Protein AF-A0A543J3G7-F1 (afdb_monomer)

Radius of gyration: 37.82 Å; Cα contacts (8 Å, |Δi|>4): 308; chains: 1; bounding box: 88×90×135 Å

Nearest PDB structures (foldseek):
  3wgi-assembly1_A  TM=8.823E-01  e=7.859E-22  Thermoanaerobacter ethanolicus JW 200
  3wg9-assembly1_A  TM=9.196E-01  e=1.659E-21  Thermoanaerobacter ethanolicus JW 200
  3wgh-assembly1_B  TM=9.379E-01  e=6.952E-21  Thermoanaerobacter ethanolicus JW 200
  3wg9-assembly2_D  TM=9.056E-01  e=2.912E-20  Thermoanaerobacter ethanolicus JW 200
  3keq-assembly1_B  TM=8.543E-01  e=2.279E-18  Streptococcus agalactiae serogroup III

InterPro domains:
  IPR003781 CoA-binding [PF02629] (89-186)
  IPR003781 CoA-binding [SM00881] (86-187)
  IPR009718 Rex DNA-binding, C-terminal domain [PF06971] (13-60)
  IPR022876 Redox-sensing transcriptional repressor Rex [MF_01131] (8-216)
  IPR022876 Redox-sensing transcriptional repressor Rex [NF003995] (11-217)
  IPR022876 Redox-sensing transcriptional repressor Rex [PTHR35786] (9-216)
  IPR036291 NAD(P)-binding domain superfamily [SSF51735] (91-211)
  IPR036388 Winged helix-like DNA-binding domain superfamily [G3DSA:1.10.10.10] (8-85)
  IPR036390 Winged helix DNA-binding domain superfamily [SSF46785] (14-86)
  IPR058236 Redox-sensing transcriptional repressor Rex, actinobacterial-type [NF003993] (12-215)

Structure (mmCIF, N/CA/C/O backbone):
data_AF-A0A543J3G7-F1
#
_entry.id   AF-A0A543J3G7-F1
#
loop_
_atom_site.group_PDB
_atom_site.id
_atom_site.type_symbol
_atom_site.label_atom_id
_atom_site.label_alt_id
_atom_site.label_comp_id
_atom_site.label_asym_id
_atom_site.label_entity_id
_atom_site.label_seq_id
_atom_site.pdbx_PDB_ins_code
_atom_site.Cartn_x
_atom_site.Cartn_y
_atom_site.Cartn_z
_atom_site.occupancy
_atom_site.B_iso_or_equiv
_atom_site.auth_seq_id
_atom_site.auth_comp_id
_atom_site.auth_asym_id
_atom_site.auth_atom_id
_atom_site.pdbx_PDB_model_num
ATOM 1 N N . MET A 1 1 ? -41.519 5.299 -21.746 1.00 42.56 1 MET A N 1
ATOM 2 C CA . MET A 1 1 ? -40.582 4.565 -20.865 1.00 42.56 1 MET A CA 1
ATOM 3 C C . MET A 1 1 ? -40.202 5.479 -19.713 1.00 42.56 1 MET A C 1
ATOM 5 O O . MET A 1 1 ? -39.733 6.580 -19.974 1.00 42.56 1 MET A O 1
ATOM 9 N N . THR A 1 2 ? -40.456 5.081 -18.469 1.00 34.72 2 THR A N 1
ATOM 10 C CA . THR A 1 2 ? -40.215 5.935 -17.293 1.00 34.72 2 THR A CA 1
ATOM 11 C C . THR A 1 2 ? -38.730 5.936 -16.936 1.00 34.72 2 THR A C 1
ATOM 13 O O . THR A 1 2 ? -38.157 4.868 -16.721 1.00 34.72 2 THR A O 1
ATOM 16 N N . ARG A 1 3 ? -38.095 7.113 -16.848 1.00 39.28 3 ARG A N 1
ATOM 17 C CA . ARG A 1 3 ? -36.732 7.220 -16.302 1.00 39.28 3 ARG A CA 1
ATOM 18 C C . ARG A 1 3 ? -36.770 6.797 -14.830 1.00 39.28 3 ARG A C 1
ATOM 20 O O . ARG A 1 3 ? -37.506 7.395 -14.050 1.00 39.28 3 ARG A O 1
ATOM 27 N N . ARG A 1 4 ? -35.990 5.782 -14.443 1.00 37.69 4 ARG A N 1
ATOM 28 C CA . ARG A 1 4 ? -35.748 5.485 -13.024 1.00 37.69 4 ARG A CA 1
ATOM 29 C C . ARG A 1 4 ? -34.884 6.601 -12.442 1.00 37.69 4 ARG A C 1
ATOM 31 O O . ARG A 1 4 ? -33.715 6.707 -12.798 1.00 37.69 4 ARG A O 1
ATOM 38 N N . THR A 1 5 ? -35.446 7.399 -11.542 1.00 40.16 5 THR A N 1
ATOM 39 C CA . THR A 1 5 ? -34.658 8.232 -10.626 1.00 40.16 5 THR A CA 1
ATOM 40 C C . THR A 1 5 ? -33.743 7.321 -9.795 1.00 40.16 5 THR A C 1
ATOM 42 O O . THR A 1 5 ? -34.227 6.280 -9.332 1.00 40.16 5 THR A O 1
ATOM 45 N N . PRO A 1 6 ? -32.458 7.661 -9.585 1.00 32.97 6 PRO A N 1
ATOM 46 C CA . PRO A 1 6 ? -31.602 6.929 -8.655 1.00 32.97 6 PRO A CA 1
ATOM 47 C C . PRO A 1 6 ? -32.229 6.875 -7.255 1.00 32.97 6 PRO A C 1
ATOM 49 O O . PRO A 1 6 ? -32.786 7.864 -6.774 1.00 32.97 6 PRO A O 1
ATOM 52 N N . GLN A 1 7 ? -32.168 5.713 -6.601 1.00 35.12 7 GLN A N 1
ATOM 53 C CA . GLN A 1 7 ? -32.526 5.611 -5.184 1.00 35.12 7 GLN A CA 1
ATOM 54 C C . GLN A 1 7 ? -31.381 6.156 -4.318 1.00 35.12 7 GLN A C 1
ATOM 56 O O . GLN A 1 7 ? -30.225 6.032 -4.715 1.00 35.12 7 GLN A O 1
ATOM 61 N N . PRO A 1 8 ? -31.657 6.692 -3.114 1.00 38.03 8 PRO A N 1
ATOM 62 C CA . PRO A 1 8 ? -30.649 7.305 -2.246 1.00 38.03 8 PRO A CA 1
ATOM 63 C C . PRO A 1 8 ? -29.758 6.266 -1.533 1.00 38.03 8 PRO A C 1
ATOM 65 O O . PRO A 1 8 ? -29.713 6.202 -0.306 1.00 38.03 8 PRO A O 1
ATOM 68 N N . ARG A 1 9 ? -29.044 5.443 -2.309 1.00 45.03 9 ARG A N 1
ATOM 69 C CA . ARG A 1 9 ? -27.881 4.658 -1.862 1.00 45.03 9 ARG A CA 1
ATOM 70 C C . ARG A 1 9 ? -26.558 5.370 -2.170 1.00 45.03 9 ARG A C 1
ATOM 72 O O . ARG A 1 9 ? -25.553 5.053 -1.547 1.00 45.03 9 ARG A O 1
ATOM 79 N N . ASP A 1 10 ? -26.583 6.390 -3.032 1.00 41.66 10 ASP A N 1
ATOM 80 C CA . ASP A 1 10 ? -25.415 7.154 -3.498 1.00 41.66 10 ASP A CA 1
ATOM 81 C C . ASP A 1 10 ? -24.905 8.190 -2.469 1.00 41.66 10 ASP A C 1
ATOM 83 O O . ASP A 1 10 ? -24.652 9.357 -2.767 1.00 41.66 10 ASP A O 1
ATOM 87 N N . ARG A 1 11 ? -24.735 7.752 -1.219 1.00 49.62 11 ARG A N 1
ATOM 88 C CA . ARG A 1 11 ? -23.801 8.355 -0.261 1.00 49.62 11 ARG A CA 1
ATOM 89 C C . ARG A 1 11 ? -22.819 7.279 0.176 1.00 49.62 11 ARG A C 1
ATOM 91 O O . ARG A 1 11 ? -22.931 6.729 1.269 1.00 49.62 11 ARG A O 1
ATOM 98 N N . GLY A 1 12 ? -21.880 6.992 -0.725 1.00 70.88 12 GLY A N 1
AT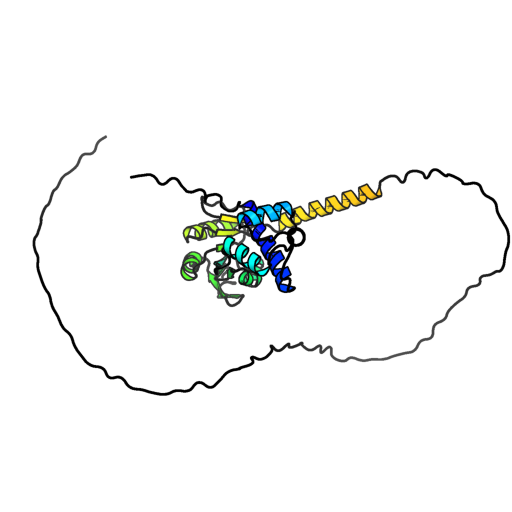OM 99 C CA . GLY A 1 12 ? -20.728 6.145 -0.442 1.00 70.88 12 GLY A CA 1
ATOM 100 C C . GLY A 1 12 ? -19.929 6.647 0.763 1.00 70.88 12 GLY A C 1
ATOM 101 O O . GLY A 1 12 ? -20.061 7.796 1.199 1.00 70.88 12 GLY A O 1
ATOM 102 N N . ILE A 1 13 ? -19.109 5.757 1.318 1.00 81.50 13 ILE A N 1
ATOM 103 C CA . ILE A 1 13 ? -18.225 6.065 2.444 1.00 81.50 13 ILE A CA 1
ATOM 104 C C . ILE A 1 13 ? -17.270 7.188 1.996 1.00 81.50 13 ILE A C 1
ATOM 106 O O . ILE A 1 13 ? -16.592 7.003 0.989 1.00 81.50 13 ILE A O 1
ATOM 110 N N . PRO A 1 14 ? -17.186 8.337 2.697 1.00 87.94 14 PRO A N 1
ATOM 111 C CA . PRO A 1 14 ? -16.326 9.439 2.265 1.00 87.94 14 PRO A CA 1
ATOM 112 C C . PRO A 1 14 ? -14.855 9.017 2.178 1.00 87.94 14 PRO A C 1
ATOM 114 O O . PRO A 1 14 ? -14.374 8.320 3.069 1.00 87.94 14 PRO A O 1
ATOM 117 N N . ASP A 1 15 ? -14.101 9.507 1.196 1.00 83.88 15 ASP A N 1
ATOM 118 C CA . ASP A 1 15 ? -12.701 9.099 0.953 1.00 83.88 15 ASP A CA 1
ATOM 119 C C . ASP A 1 15 ? -11.810 9.329 2.181 1.00 83.88 15 ASP A C 1
ATOM 121 O O . ASP A 1 15 ? -10.974 8.505 2.549 1.00 83.88 15 ASP A O 1
ATOM 125 N N . ALA A 1 16 ? -12.059 10.424 2.905 1.00 87.50 16 ALA A N 1
ATOM 126 C CA . ALA A 1 16 ? -11.396 10.714 4.171 1.00 87.50 16 ALA A CA 1
ATOM 127 C C . ALA A 1 16 ? -11.679 9.646 5.248 1.00 87.50 16 ALA A C 1
ATOM 129 O O . ALA A 1 16 ? -10.832 9.408 6.107 1.00 87.50 16 ALA A O 1
ATOM 130 N N . THR A 1 17 ? -12.864 9.032 5.240 1.00 91.12 17 THR A N 1
ATOM 131 C CA . THR A 1 17 ? -13.233 7.894 6.094 1.00 91.12 17 THR A CA 1
ATOM 132 C C . THR A 1 17 ? -12.572 6.612 5.592 1.00 91.12 17 THR A C 1
ATOM 134 O O . THR A 1 17 ? -11.919 5.950 6.396 1.00 91.12 17 THR A O 1
ATOM 137 N N . VAL A 1 18 ? -12.625 6.315 4.285 1.00 88.88 18 VAL A N 1
ATOM 138 C CA . VAL A 1 18 ? -11.921 5.170 3.664 1.00 88.88 18 VAL A CA 1
ATOM 139 C C . VAL A 1 18 ? -10.429 5.188 4.016 1.00 88.88 18 VAL A C 1
ATOM 141 O O . VAL A 1 18 ? -9.891 4.185 4.475 1.00 88.88 18 VAL A O 1
ATOM 144 N N . ALA A 1 19 ? -9.776 6.350 3.945 1.00 87.44 19 ALA A N 1
ATOM 145 C CA . ALA A 1 19 ? -8.375 6.537 4.324 1.00 87.44 19 ALA A CA 1
ATOM 146 C C . ALA A 1 19 ? -8.069 6.293 5.821 1.00 87.44 19 ALA A C 1
ATOM 148 O O . ALA A 1 19 ? -6.904 6.112 6.175 1.00 87.44 19 ALA A O 1
ATOM 149 N N . ARG A 1 20 ? -9.080 6.278 6.706 1.00 93.81 20 ARG A N 1
ATOM 150 C CA . ARG A 1 20 ? -8.935 5.960 8.141 1.00 93.81 20 ARG A CA 1
ATOM 151 C C . ARG A 1 20 ? -9.309 4.522 8.498 1.00 93.81 20 ARG A C 1
ATOM 153 O O . ARG A 1 20 ? -8.780 4.011 9.483 1.00 93.81 20 ARG A O 1
ATOM 160 N N . LEU A 1 21 ? -10.153 3.848 7.714 1.00 93.31 21 LEU A N 1
ATOM 161 C CA . LEU A 1 21 ? -10.558 2.460 7.981 1.00 93.31 21 LEU A CA 1
ATOM 162 C C . LEU A 1 21 ? -9.368 1.484 8.180 1.00 93.31 21 LEU A C 1
ATOM 164 O O . LEU A 1 21 ? -9.435 0.689 9.120 1.00 93.31 21 LEU A O 1
ATOM 168 N N . PRO A 1 22 ? -8.244 1.561 7.429 1.00 91.06 22 PRO A N 1
ATOM 169 C CA . PRO A 1 22 ? -7.067 0.721 7.677 1.00 91.06 22 PRO A CA 1
ATOM 170 C C . PRO A 1 22 ? -6.412 0.925 9.053 1.00 91.06 22 PRO A C 1
ATOM 172 O O . PRO A 1 22 ? -5.799 -0.004 9.581 1.00 91.06 22 PRO A O 1
ATOM 175 N N . LEU A 1 23 ? -6.548 2.114 9.658 1.00 92.69 23 LEU A N 1
ATOM 176 C CA . LEU A 1 23 ? -6.055 2.396 11.013 1.00 92.69 23 LEU A CA 1
ATOM 177 C C . LEU A 1 23 ? -6.920 1.681 12.058 1.00 92.69 23 LEU A C 1
ATOM 179 O O . LEU A 1 23 ? -6.388 1.071 12.984 1.00 92.69 23 LEU A O 1
ATOM 183 N N . TYR A 1 24 ? -8.243 1.689 11.868 1.00 94.88 24 TYR A N 1
ATOM 184 C CA . TYR A 1 24 ? -9.185 0.956 12.719 1.00 94.88 24 TYR A CA 1
ATOM 185 C C . TYR A 1 24 ? -8.975 -0.552 12.595 1.00 94.88 24 TYR A C 1
ATOM 187 O O . TYR A 1 24 ? -8.882 -1.232 13.611 1.00 94.88 24 TYR A O 1
ATOM 195 N N . LEU A 1 25 ? -8.787 -1.062 11.374 1.00 92.56 25 LEU A N 1
ATOM 196 C CA . LEU A 1 25 ? -8.471 -2.470 11.137 1.00 92.56 25 LEU A CA 1
ATOM 197 C C . LEU A 1 25 ? -7.137 -2.881 11.788 1.00 92.56 25 LEU A C 1
ATOM 199 O O . LEU A 1 25 ? -7.057 -3.935 12.411 1.00 92.56 25 LEU A O 1
ATOM 203 N N . ARG A 1 26 ? -6.097 -2.033 11.728 1.00 91.31 26 ARG A N 1
ATOM 204 C CA . ARG A 1 26 ? -4.829 -2.268 12.447 1.00 91.31 26 ARG A CA 1
ATOM 205 C C . ARG A 1 26 ? -5.030 -2.328 13.966 1.00 91.31 26 ARG A C 1
ATOM 207 O O . ARG A 1 26 ? -4.477 -3.222 14.602 1.00 91.31 26 ARG A O 1
ATOM 214 N N . ALA A 1 27 ? -5.790 -1.395 14.539 1.00 95.06 27 ALA A N 1
ATOM 215 C CA . ALA A 1 27 ? -6.058 -1.362 15.976 1.00 95.06 27 ALA A CA 1
ATOM 216 C C . ALA A 1 27 ? -6.879 -2.580 16.438 1.00 95.06 27 ALA A C 1
ATOM 218 O O . ALA A 1 27 ? -6.550 -3.192 17.455 1.00 95.06 27 ALA A O 1
ATOM 219 N N . LEU A 1 28 ? -7.897 -2.970 15.662 1.00 95.06 28 LEU A N 1
ATOM 220 C CA . LEU A 1 28 ? -8.734 -4.140 15.926 1.00 95.06 28 LEU A CA 1
ATOM 221 C C . LEU A 1 28 ? -7.964 -5.456 15.819 1.00 95.06 28 LEU A C 1
ATOM 223 O O . LEU A 1 28 ? -8.109 -6.292 16.705 1.00 95.06 28 LEU A O 1
ATOM 227 N N . ASN A 1 29 ? -7.105 -5.635 14.811 1.00 92.38 29 ASN A N 1
ATOM 228 C CA . ASN A 1 29 ? -6.286 -6.846 14.706 1.00 92.38 29 ASN A CA 1
ATOM 229 C C . ASN A 1 29 ? -5.381 -7.006 15.941 1.00 92.38 29 ASN A C 1
ATOM 231 O O . ASN A 1 29 ? -5.353 -8.076 16.538 1.00 92.38 29 ASN A O 1
ATOM 235 N N . GLY A 1 30 ? -4.754 -5.923 16.417 1.00 92.62 30 GLY A N 1
ATOM 236 C CA . GLY A 1 30 ? -3.980 -5.955 17.664 1.00 92.62 30 GLY A CA 1
ATOM 237 C C . GLY A 1 30 ? -4.819 -6.234 18.923 1.00 92.62 30 GLY A C 1
ATOM 238 O O . GLY A 1 30 ? -4.306 -6.779 19.896 1.00 92.62 30 GLY A O 1
ATOM 239 N N . LEU A 1 31 ? -6.108 -5.875 18.936 1.00 94.62 31 LEU A N 1
ATOM 240 C CA . LEU A 1 31 ? -7.049 -6.244 20.006 1.00 94.62 31 LEU A CA 1
ATOM 241 C C 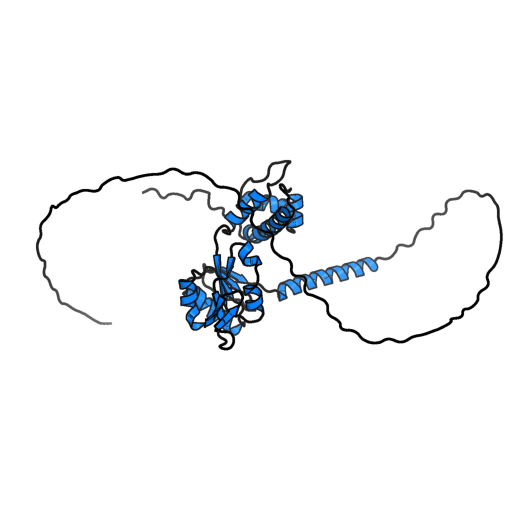. LEU A 1 31 ? -7.430 -7.734 19.926 1.00 94.62 31 LEU A C 1
ATOM 243 O O . LEU A 1 31 ? -7.433 -8.420 20.949 1.00 94.62 31 LEU A O 1
ATOM 247 N N . ALA A 1 32 ? -7.671 -8.251 18.719 1.00 93.12 32 ALA A N 1
ATOM 248 C CA . ALA A 1 32 ? -7.946 -9.662 18.454 1.00 93.12 32 ALA A CA 1
ATOM 249 C C . ALA A 1 32 ? -6.762 -10.575 18.820 1.00 93.12 32 ALA A C 1
ATOM 251 O O . ALA A 1 32 ? -6.964 -11.600 19.464 1.00 93.12 32 ALA A O 1
ATOM 252 N N . GLU A 1 33 ? -5.530 -10.172 18.494 1.00 92.19 33 GLU A N 1
ATOM 253 C CA . GLU A 1 33 ? -4.283 -10.851 18.892 1.00 92.19 33 GLU A CA 1
ATOM 254 C C . GLU A 1 33 ? -4.138 -10.969 20.422 1.00 92.19 33 GLU A C 1
ATOM 256 O O . GLU A 1 33 ? -3.550 -11.925 20.920 1.00 92.19 33 GLU A O 1
ATOM 261 N N . ARG A 1 34 ? -4.726 -10.032 21.182 1.00 95.25 34 ARG A N 1
ATOM 262 C CA . ARG A 1 34 ? -4.802 -10.062 22.655 1.00 95.25 34 ARG A CA 1
ATOM 263 C C . ARG A 1 34 ? -6.066 -10.746 23.197 1.00 95.25 34 ARG A C 1
ATOM 265 O O . ARG A 1 34 ? -6.372 -10.597 24.377 1.00 95.25 34 ARG A O 1
ATOM 272 N N . GLY A 1 35 ? -6.839 -11.438 22.358 1.00 93.62 35 GLY A N 1
ATOM 273 C CA . GLY A 1 35 ? -8.081 -12.112 22.757 1.00 93.62 35 GLY A CA 1
ATOM 274 C C . GLY A 1 35 ? -9.212 -11.172 23.194 1.00 93.62 35 GLY A C 1
ATOM 275 O O . GLY A 1 35 ? -10.141 -11.603 23.873 1.00 93.62 35 GLY A O 1
ATOM 276 N N . THR A 1 36 ? -9.154 -9.883 22.839 1.00 95.44 36 THR A N 1
ATOM 277 C CA . THR A 1 36 ? -10.189 -8.911 23.219 1.00 95.44 36 THR A CA 1
ATOM 278 C C . THR A 1 36 ? -11.446 -9.133 22.378 1.00 95.44 36 THR A C 1
ATOM 280 O O . THR A 1 36 ? -11.428 -8.898 21.172 1.00 95.44 36 THR A O 1
ATOM 283 N N . ALA A 1 37 ? -12.538 -9.578 23.007 1.00 93.50 37 ALA A N 1
ATOM 284 C CA . ALA A 1 37 ? -13.806 -9.845 22.322 1.00 93.50 37 ALA A CA 1
ATOM 285 C C . ALA A 1 37 ? -14.582 -8.562 21.973 1.00 93.50 37 ALA A C 1
ATOM 287 O O . ALA A 1 37 ? -15.110 -8.441 20.870 1.00 93.50 37 ALA A O 1
ATOM 288 N N . THR A 1 38 ? -14.628 -7.589 22.889 1.00 94.44 38 THR A N 1
ATOM 289 C CA . THR A 1 38 ? -15.362 -6.325 22.720 1.00 94.44 38 THR A CA 1
ATOM 290 C C . THR A 1 38 ? -14.500 -5.109 23.050 1.00 94.44 38 THR A C 1
ATOM 292 O O . THR A 1 38 ? -13.632 -5.167 23.918 1.00 94.44 38 THR A O 1
ATOM 295 N N . VAL A 1 39 ? -14.738 -3.989 22.361 1.00 95.12 39 VAL A N 1
ATOM 296 C CA . VAL A 1 39 ? -13.999 -2.729 22.558 1.00 95.12 39 VAL A CA 1
ATOM 297 C C . VAL A 1 39 ? -14.937 -1.518 22.538 1.00 95.12 39 VAL A C 1
ATOM 299 O O . VAL A 1 39 ? -15.887 -1.474 21.751 1.00 95.12 39 VAL A O 1
ATOM 302 N N . SER A 1 40 ? -14.693 -0.510 23.383 1.00 94.19 40 SER A N 1
ATOM 303 C CA . SER A 1 40 ? -15.475 0.732 23.346 1.00 94.19 40 SER A CA 1
ATOM 304 C C . SER A 1 40 ? -15.040 1.655 22.197 1.00 94.19 40 SER A C 1
ATOM 306 O O . SER A 1 40 ? -13.961 1.522 21.617 1.00 94.19 40 SER A O 1
ATOM 308 N N . SER A 1 41 ? -15.870 2.653 21.881 1.00 91.44 41 SER A N 1
ATOM 309 C CA . SER A 1 41 ? -15.501 3.718 20.936 1.00 91.44 41 SER A CA 1
ATOM 310 C C . SER A 1 41 ? -14.392 4.644 21.437 1.00 91.44 41 SER A C 1
ATOM 312 O O . SER A 1 41 ? -13.854 5.407 20.640 1.00 91.44 41 SER A O 1
ATOM 314 N N . GLU A 1 42 ? -14.105 4.634 22.738 1.00 93.31 42 GLU A N 1
ATOM 315 C CA . GLU A 1 42 ? -13.042 5.435 23.342 1.00 93.31 42 GLU A CA 1
ATOM 316 C C . GLU A 1 42 ? -11.707 4.696 23.174 1.00 93.31 42 GLU A C 1
ATOM 318 O O . GLU A 1 42 ? -10.797 5.211 22.526 1.00 93.31 42 GLU A O 1
ATOM 323 N N . ASP A 1 43 ? -11.640 3.439 23.620 1.00 94.00 43 ASP A N 1
ATOM 324 C CA . ASP A 1 43 ? -10.424 2.614 23.575 1.00 94.00 43 ASP A CA 1
ATOM 325 C C . ASP A 1 43 ? -9.962 2.352 22.138 1.00 94.00 43 ASP A C 1
ATOM 327 O O . ASP A 1 43 ? -8.775 2.463 21.832 1.00 94.00 43 ASP A O 1
ATOM 331 N N . LEU A 1 44 ? -10.898 2.057 21.225 1.00 94.88 44 LEU A N 1
ATOM 332 C CA . LEU A 1 44 ? -10.570 1.848 19.814 1.00 94.88 44 LEU A CA 1
ATOM 333 C C . LEU A 1 44 ? -10.087 3.141 19.139 1.00 94.88 44 LEU A C 1
ATOM 335 O O . LEU A 1 44 ? -9.235 3.093 18.253 1.00 94.88 44 LEU A O 1
ATOM 339 N N . ALA A 1 45 ? -10.600 4.300 19.559 1.00 93.94 45 ALA A N 1
ATOM 340 C CA . ALA A 1 45 ? -10.167 5.586 19.027 1.00 93.94 45 ALA A CA 1
ATOM 341 C C . ALA A 1 45 ? -8.760 5.951 19.520 1.00 93.94 45 ALA A C 1
ATOM 343 O O . ALA A 1 45 ? -7.925 6.349 18.708 1.00 93.94 45 ALA A O 1
ATOM 344 N N . VAL A 1 46 ? -8.465 5.713 20.804 1.00 94.50 46 VAL A N 1
ATOM 345 C CA . VAL A 1 46 ? -7.111 5.828 21.373 1.00 94.50 46 VAL A CA 1
ATOM 346 C C . VAL A 1 46 ? -6.142 4.881 20.657 1.00 94.50 46 VAL A C 1
ATOM 348 O O . VAL A 1 46 ? -5.113 5.329 20.157 1.00 94.50 46 VAL A O 1
ATOM 351 N N . ALA A 1 47 ? -6.494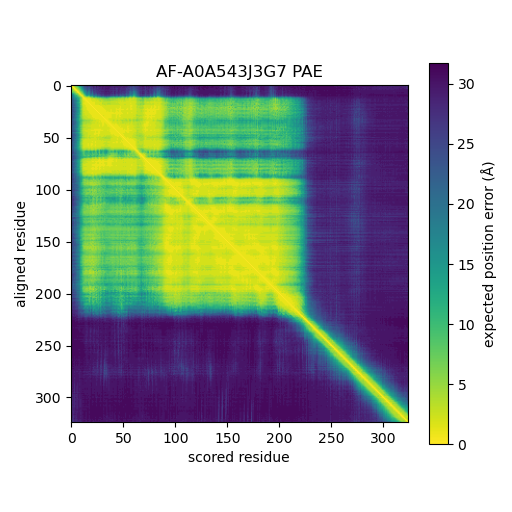 3.599 20.517 1.00 91.88 47 ALA A N 1
ATOM 352 C CA . ALA A 1 47 ? -5.657 2.591 19.860 1.00 91.88 47 ALA A CA 1
ATOM 353 C C . ALA A 1 47 ? -5.405 2.866 18.362 1.00 91.88 47 ALA A C 1
ATOM 355 O O . ALA A 1 47 ? -4.396 2.416 17.818 1.00 91.88 47 ALA A O 1
ATOM 356 N N . ALA A 1 48 ? -6.296 3.607 17.696 1.00 92.62 48 ALA A N 1
ATOM 357 C CA . ALA A 1 48 ? -6.151 4.025 16.302 1.00 92.62 48 ALA A CA 1
ATOM 358 C C . ALA A 1 48 ? -5.622 5.464 16.117 1.00 92.62 48 ALA A C 1
ATOM 360 O O . ALA A 1 48 ? -5.508 5.918 14.978 1.00 92.62 48 ALA A O 1
ATOM 361 N N . GLY A 1 49 ? -5.321 6.195 17.198 1.00 91.44 49 GLY A N 1
ATOM 362 C CA . GLY A 1 49 ? -4.811 7.570 17.136 1.00 91.44 49 GLY A CA 1
ATOM 363 C C . GLY A 1 49 ? -5.819 8.610 16.624 1.00 91.44 49 GLY A C 1
ATOM 364 O O . GLY A 1 49 ? -5.428 9.570 15.962 1.00 91.44 49 GLY A O 1
ATOM 365 N N . VAL A 1 50 ? -7.119 8.435 16.890 1.00 92.88 50 VAL A N 1
ATOM 366 C CA . VAL A 1 50 ? -8.186 9.349 16.439 1.00 92.88 50 VAL A CA 1
ATOM 367 C C . VAL A 1 50 ? -9.076 9.839 17.585 1.00 92.88 50 VAL A C 1
ATOM 369 O O . VAL A 1 50 ? -9.090 9.296 18.682 1.00 92.88 50 VAL A O 1
ATOM 372 N N . ASN A 1 51 ? -9.892 10.859 17.312 1.00 93.44 51 ASN A N 1
ATOM 373 C CA . ASN A 1 51 ? -10.959 11.288 18.215 1.00 93.44 51 ASN A CA 1
ATOM 374 C C . ASN A 1 51 ? -12.165 10.320 18.164 1.00 93.44 51 ASN A C 1
ATOM 376 O O . ASN A 1 51 ? -12.614 9.944 17.077 1.00 93.44 51 ASN A O 1
ATOM 380 N N . SER A 1 52 ? -12.741 9.977 19.321 1.00 91.50 52 SER A N 1
ATOM 381 C CA . SER A 1 52 ? -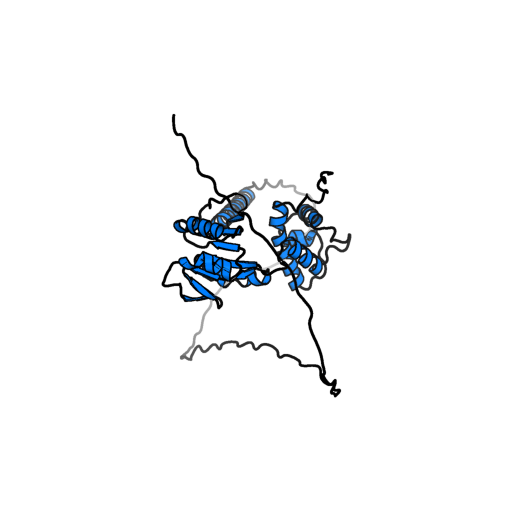13.833 8.996 19.439 1.00 91.50 52 SER A CA 1
ATOM 382 C C . SER A 1 52 ? -15.142 9.411 18.763 1.00 91.50 52 SER A C 1
ATOM 384 O O . SER A 1 52 ? -15.847 8.563 18.218 1.00 91.50 52 SER A O 1
ATOM 386 N N . ALA A 1 53 ? -15.468 10.707 18.699 1.00 91.12 53 ALA A N 1
ATOM 387 C CA . ALA A 1 53 ? -16.625 11.182 17.938 1.00 91.12 53 ALA A CA 1
ATOM 388 C C . ALA A 1 53 ? -16.403 11.057 16.420 1.00 91.12 53 ALA A C 1
ATOM 390 O O . ALA A 1 53 ? -17.341 10.732 15.690 1.00 91.12 53 ALA A O 1
ATOM 391 N N . LYS A 1 54 ? -15.158 11.236 15.950 1.00 92.00 54 LYS A N 1
ATOM 392 C CA . LYS A 1 54 ? -14.777 10.996 14.549 1.00 92.00 54 LYS A CA 1
ATOM 393 C C . LYS A 1 54 ? -14.913 9.512 14.198 1.00 92.00 54 LYS A C 1
ATOM 395 O O . LYS A 1 54 ? -15.591 9.195 13.228 1.00 92.00 54 LYS A O 1
ATOM 400 N N . LEU A 1 55 ? -14.394 8.622 15.050 1.00 93.44 55 LEU A N 1
ATOM 401 C CA . LEU A 1 55 ? -14.549 7.171 14.902 1.00 93.44 55 LEU A CA 1
ATOM 402 C C . LEU A 1 55 ? -16.023 6.738 14.894 1.00 93.44 55 LEU A C 1
ATOM 404 O O . LEU A 1 55 ? -16.434 5.998 14.005 1.00 93.44 55 LEU A O 1
ATOM 408 N N . ARG A 1 56 ? -16.849 7.230 15.830 1.00 91.38 56 ARG A N 1
ATOM 409 C CA . ARG A 1 56 ? -18.290 6.913 15.862 1.00 91.38 56 ARG A CA 1
ATOM 410 C C . ARG A 1 56 ? -19.005 7.354 14.579 1.00 91.38 56 ARG A C 1
ATOM 412 O O . ARG A 1 56 ? -19.837 6.604 14.074 1.00 91.38 56 ARG A O 1
ATOM 419 N N . LYS A 1 57 ? -18.656 8.522 14.021 1.00 91.44 57 LYS A N 1
ATOM 420 C CA . LYS A 1 57 ? -19.165 8.974 12.714 1.00 91.44 57 LYS A CA 1
ATOM 421 C C . LYS A 1 57 ? -18.686 8.065 11.578 1.00 91.44 57 LYS A C 1
ATOM 423 O O . LYS A 1 57 ? -19.501 7.641 10.766 1.00 91.44 57 LYS A O 1
ATOM 428 N N . ASP A 1 58 ? -17.401 7.736 11.544 1.00 93.00 58 ASP A N 1
ATOM 429 C CA . ASP A 1 58 ? -16.800 6.907 10.498 1.00 93.00 58 ASP A CA 1
ATOM 430 C C . ASP A 1 58 ? -17.409 5.501 10.445 1.00 93.00 58 ASP A C 1
ATOM 432 O O . ASP A 1 58 ? -17.832 5.059 9.380 1.00 93.00 58 ASP A O 1
ATOM 436 N N . LEU A 1 59 ? -17.565 4.838 11.594 1.00 90.75 59 LEU A N 1
ATOM 437 C CA . LEU A 1 59 ? -18.218 3.528 11.654 1.00 90.75 59 LEU A CA 1
ATOM 438 C C . LEU A 1 59 ? -19.714 3.600 11.298 1.00 90.75 59 LEU A C 1
ATOM 440 O O . LEU A 1 59 ? -20.230 2.660 10.698 1.00 90.75 59 LEU A O 1
ATOM 444 N N . SER A 1 60 ? -20.400 4.720 11.571 1.00 88.69 60 SER A N 1
ATOM 445 C CA . SER A 1 60 ? -21.814 4.894 11.193 1.00 88.69 60 SER A CA 1
ATOM 446 C C . SER A 1 60 ? -22.064 4.946 9.679 1.00 88.69 60 SER A C 1
ATOM 448 O O . SER A 1 60 ? -23.188 4.696 9.252 1.00 88.69 60 SER A O 1
ATOM 450 N N . HIS A 1 61 ? -21.031 5.209 8.864 1.00 85.94 61 HIS A N 1
ATOM 451 C CA . HIS A 1 61 ? -21.113 5.066 7.405 1.00 85.94 61 HIS A CA 1
ATOM 452 C C . HIS A 1 61 ? -21.091 3.598 6.950 1.00 85.94 61 HIS A C 1
ATOM 454 O O . HIS A 1 61 ? -21.594 3.300 5.872 1.00 85.94 61 HIS A O 1
ATOM 460 N N . LEU A 1 62 ? -20.542 2.688 7.764 1.00 81.81 62 LEU A N 1
ATOM 461 C CA . LEU A 1 62 ? -20.510 1.248 7.485 1.00 81.81 62 LEU A CA 1
ATOM 462 C C . LEU A 1 62 ? -21.794 0.558 7.966 1.00 81.81 62 LEU A C 1
ATOM 464 O O . LEU A 1 62 ? -22.267 -0.389 7.344 1.00 81.81 62 LEU A O 1
ATOM 468 N N . GLY A 1 63 ? -22.335 1.009 9.102 1.00 78.94 63 GLY A N 1
ATOM 469 C CA . GLY A 1 63 ? -23.561 0.492 9.702 1.00 78.94 63 GLY A CA 1
ATOM 470 C C . GLY A 1 63 ? -23.635 0.721 11.214 1.00 78.94 63 GLY A C 1
ATOM 471 O O . GLY A 1 63 ? -22.761 1.332 11.829 1.00 78.94 63 GLY A O 1
ATOM 472 N N . SER A 1 64 ? -24.696 0.214 11.844 1.00 70.62 64 SER A N 1
ATOM 473 C CA . SER A 1 64 ? -24.868 0.293 13.300 1.00 70.62 64 SER A CA 1
ATOM 474 C C . SER A 1 64 ? -24.326 -0.972 13.971 1.00 70.62 64 SER A C 1
ATOM 476 O O . SER A 1 64 ? -25.071 -1.913 14.225 1.00 70.62 64 SER A O 1
ATOM 478 N N . TYR A 1 65 ? -23.016 -0.995 14.235 1.00 71.69 65 TYR A N 1
ATOM 479 C CA . TYR A 1 65 ? -22.289 -2.186 14.713 1.00 71.69 65 TYR A CA 1
ATOM 480 C C . TYR A 1 65 ? -21.850 -2.138 16.186 1.00 71.69 65 TYR A C 1
ATOM 482 O O . TYR A 1 65 ? -21.114 -3.014 16.634 1.00 71.69 65 TYR A O 1
ATOM 490 N N . GLY A 1 66 ? -22.271 -1.116 16.937 1.00 68.25 66 GLY A N 1
ATOM 491 C CA . GLY A 1 66 ? -21.969 -0.971 18.363 1.00 68.25 66 GLY A CA 1
ATOM 492 C C . GLY A 1 66 ? -23.233 -0.992 19.219 1.00 68.25 66 GLY A C 1
ATOM 493 O O . GLY A 1 66 ? -24.171 -0.237 18.958 1.00 68.25 66 GLY A O 1
ATOM 494 N N . THR A 1 67 ? -23.240 -1.808 20.271 1.00 75.25 67 THR A N 1
ATOM 495 C CA . THR A 1 67 ? -24.326 -1.860 21.258 1.00 75.25 67 THR A CA 1
ATOM 496 C C . THR A 1 67 ? -24.045 -0.861 22.380 1.00 75.25 67 THR A C 1
ATOM 498 O O . THR A 1 67 ? -22.964 -0.861 22.975 1.00 75.25 67 THR A O 1
ATOM 501 N N . ARG A 1 68 ? -25.014 0.014 22.692 1.00 75.75 68 ARG A N 1
ATOM 502 C CA . ARG A 1 68 ? -24.878 0.996 23.785 1.00 75.75 68 ARG A CA 1
ATOM 503 C C . ARG A 1 68 ? -24.585 0.275 25.108 1.00 75.75 68 ARG A C 1
ATOM 505 O O . ARG A 1 68 ? -25.312 -0.638 25.475 1.00 75.75 68 ARG A O 1
ATOM 512 N N . GLY A 1 69 ? -23.529 0.694 25.806 1.00 76.88 69 GLY A N 1
ATOM 513 C CA . GLY A 1 69 ? -23.082 0.079 27.064 1.00 76.88 69 GLY A CA 1
ATOM 514 C C . GLY A 1 69 ? -22.207 -1.175 26.921 1.00 76.88 69 GLY A C 1
ATOM 515 O O . GLY A 1 69 ? -21.675 -1.628 27.925 1.00 76.88 69 GLY A O 1
ATOM 516 N N . VAL A 1 70 ? -22.017 -1.708 25.706 1.00 81.25 70 VAL A N 1
ATOM 517 C CA . VAL A 1 70 ? -21.185 -2.906 25.444 1.00 81.25 70 VAL A CA 1
ATOM 518 C C . VAL A 1 70 ? -20.015 -2.602 24.498 1.00 81.25 70 VAL A C 1
ATOM 520 O O . VAL A 1 70 ? -18.943 -3.181 24.640 1.00 81.25 70 VAL A O 1
ATOM 523 N N . GLY A 1 71 ? -20.195 -1.672 23.555 1.00 89.94 71 GLY A N 1
ATOM 524 C CA . GLY A 1 71 ? -19.199 -1.356 22.529 1.00 89.94 71 GLY A CA 1
ATOM 525 C C . GLY A 1 71 ? -19.391 -2.176 21.251 1.00 89.94 71 GLY A C 1
ATOM 526 O O . GLY A 1 71 ? -20.519 -2.526 20.899 1.00 89.94 71 GLY A O 1
ATOM 527 N N . TYR A 1 72 ? -18.295 -2.432 20.543 1.00 92.81 72 TYR A N 1
ATOM 528 C CA . TYR A 1 72 ? -18.239 -3.193 19.294 1.00 92.81 72 TYR A CA 1
ATOM 529 C C . TYR A 1 72 ? -17.672 -4.590 19.548 1.00 92.81 72 TYR A C 1
ATOM 531 O O . TYR A 1 72 ? -16.692 -4.713 20.282 1.00 92.81 72 TYR A O 1
ATOM 539 N N . ASP A 1 73 ? -18.225 -5.616 18.900 1.00 93.06 73 ASP A N 1
ATOM 540 C CA . ASP A 1 73 ? -17.546 -6.911 18.764 1.00 93.06 73 ASP A CA 1
ATOM 541 C C . ASP A 1 73 ? -16.343 -6.755 17.820 1.00 93.06 73 ASP A C 1
ATOM 543 O O . ASP A 1 73 ? -16.466 -6.208 16.719 1.00 93.06 73 ASP A O 1
ATOM 547 N N . VAL A 1 74 ? -15.167 -7.195 18.269 1.00 94.38 74 VAL A N 1
ATOM 548 C CA . VAL A 1 74 ? -13.898 -6.977 17.565 1.00 94.38 74 VAL A CA 1
ATOM 549 C C . VAL A 1 74 ? -13.824 -7.799 16.278 1.00 94.38 74 VAL A C 1
ATOM 551 O O . VAL A 1 74 ? -13.438 -7.258 15.244 1.00 94.38 74 VAL A O 1
ATOM 554 N N . GLN A 1 75 ? -14.234 -9.070 16.297 1.00 92.56 75 GLN A N 1
ATOM 555 C CA . GLN A 1 75 ? -14.150 -9.963 15.132 1.00 92.56 75 GLN A CA 1
ATOM 556 C C . GLN A 1 75 ? -15.146 -9.555 14.043 1.00 92.56 75 GLN A C 1
ATOM 558 O O . GLN A 1 75 ? -14.808 -9.481 12.860 1.00 92.56 75 GLN A O 1
ATOM 563 N N . TYR A 1 76 ? -16.368 -9.217 14.446 1.00 91.00 76 TYR A N 1
ATOM 564 C CA . TYR A 1 76 ? -17.400 -8.729 13.547 1.00 91.00 76 TYR A CA 1
ATOM 565 C C . TYR A 1 76 ? -17.022 -7.376 12.928 1.00 91.00 76 TYR A C 1
ATOM 567 O O . TYR A 1 76 ? -17.223 -7.172 11.728 1.00 91.00 76 TYR A O 1
ATOM 575 N N . LEU A 1 77 ? -16.418 -6.462 13.699 1.00 93.06 77 LEU A N 1
ATOM 576 C CA . LEU A 1 77 ? -15.982 -5.172 13.163 1.00 93.06 77 LEU A CA 1
ATOM 577 C C . LEU A 1 77 ? -14.754 -5.302 12.239 1.00 93.06 77 LEU A C 1
ATOM 579 O O . LEU A 1 77 ? -14.706 -4.609 11.222 1.00 93.06 77 LEU A O 1
ATOM 583 N N . ILE A 1 78 ? -13.823 -6.227 12.518 1.00 92.25 78 ILE A N 1
ATOM 584 C CA . ILE A 1 78 ? -12.749 -6.625 11.583 1.00 92.25 78 ILE A CA 1
ATOM 585 C C . ILE A 1 78 ? -13.350 -7.102 10.261 1.00 92.25 78 ILE A C 1
ATOM 587 O O . ILE A 1 78 ? -12.948 -6.621 9.201 1.00 92.25 78 ILE A O 1
ATOM 591 N N . TYR A 1 79 ? -14.330 -8.010 10.312 1.00 89.25 79 TYR A N 1
ATOM 592 C CA . TYR A 1 79 ? -14.991 -8.535 9.118 1.00 89.25 79 TYR A CA 1
ATOM 593 C C . TYR A 1 79 ? -15.678 -7.432 8.302 1.00 89.25 79 TYR A C 1
ATOM 595 O O . TYR A 1 79 ? -15.443 -7.341 7.098 1.00 89.25 79 TYR A O 1
ATOM 603 N N . GLN A 1 80 ? -16.472 -6.559 8.936 1.00 89.62 80 GLN A N 1
ATOM 604 C CA . GLN A 1 80 ? -17.173 -5.495 8.210 1.00 89.62 80 GLN A CA 1
ATOM 605 C C . GLN A 1 80 ? -16.208 -4.464 7.614 1.00 89.62 80 GLN A C 1
ATOM 607 O O . GLN A 1 80 ? -16.348 -4.114 6.446 1.00 89.62 80 GLN A O 1
ATOM 612 N N . ILE A 1 81 ? -15.185 -4.021 8.356 1.00 91.75 81 ILE A N 1
ATOM 613 C CA . ILE A 1 81 ? -14.186 -3.083 7.819 1.00 91.75 81 ILE A CA 1
ATOM 614 C C . ILE A 1 81 ? -13.379 -3.728 6.682 1.00 91.75 81 ILE A C 1
ATOM 616 O O . ILE A 1 81 ? -13.125 -3.071 5.675 1.00 91.75 81 ILE A O 1
ATOM 620 N N . SER A 1 82 ? -13.021 -5.010 6.797 1.00 88.00 82 SER A N 1
ATOM 621 C CA . SER A 1 82 ? -12.325 -5.736 5.725 1.00 88.00 82 SER A CA 1
ATOM 622 C C . SER A 1 82 ? -13.196 -5.873 4.476 1.00 88.00 82 SER A C 1
ATOM 624 O O . SER A 1 82 ? -12.701 -5.677 3.371 1.00 88.00 82 SER A O 1
ATOM 626 N N . ARG A 1 83 ? -14.497 -6.147 4.637 1.00 86.62 83 ARG A N 1
ATOM 627 C CA . ARG A 1 83 ? -15.468 -6.193 3.534 1.00 86.62 83 ARG A CA 1
ATOM 628 C C . ARG A 1 83 ? -15.600 -4.851 2.811 1.00 86.62 83 ARG A C 1
ATOM 630 O O . ARG A 1 83 ? -15.520 -4.823 1.589 1.00 86.62 83 ARG A O 1
ATOM 637 N N . GLU A 1 84 ? -15.805 -3.758 3.545 1.00 87.44 84 GLU A N 1
ATOM 638 C CA . GLU A 1 84 ? -16.007 -2.423 2.953 1.00 87.44 84 GLU A CA 1
ATOM 639 C C . GLU A 1 84 ? -14.710 -1.825 2.369 1.00 87.44 84 GLU A C 1
ATOM 641 O O . GLU A 1 84 ? -14.768 -0.967 1.495 1.00 87.44 84 GLU A O 1
ATOM 646 N N . LEU A 1 85 ? -13.537 -2.319 2.786 1.00 85.31 85 LEU A N 1
ATOM 647 C CA . LEU A 1 85 ? -12.247 -2.061 2.129 1.00 85.31 85 LEU A CA 1
ATOM 648 C C . LEU A 1 85 ? -11.922 -3.041 0.981 1.00 85.31 85 LEU A C 1
ATOM 650 O O . LEU A 1 85 ? -10.837 -2.963 0.409 1.00 85.31 85 LEU A O 1
ATOM 654 N N . GLY A 1 86 ? -12.808 -3.989 0.656 1.00 82.75 86 GLY A N 1
ATOM 655 C CA . GLY A 1 86 ? -12.574 -4.988 -0.392 1.00 82.75 86 GLY A CA 1
ATOM 656 C C . GLY A 1 86 ? -11.466 -6.005 -0.081 1.00 82.75 86 GLY A C 1
ATOM 657 O O . GLY A 1 86 ? -10.999 -6.687 -0.986 1.00 82.75 86 GLY A O 1
ATOM 658 N N . LEU A 1 87 ? -11.035 -6.142 1.176 1.00 82.19 87 LEU A N 1
ATOM 659 C CA . LEU A 1 87 ? -9.942 -7.030 1.609 1.00 82.19 87 LEU A CA 1
ATOM 660 C C . LEU A 1 87 ? -10.392 -8.482 1.859 1.00 82.19 87 LEU A C 1
ATOM 662 O O . LEU A 1 87 ? -9.635 -9.292 2.384 1.00 82.19 87 LEU A O 1
ATOM 666 N N . THR A 1 88 ? -11.629 -8.829 1.491 1.00 72.88 88 THR A N 1
ATOM 667 C CA . THR A 1 88 ? -12.145 -10.211 1.496 1.00 72.88 88 THR A CA 1
ATOM 668 C C . THR A 1 88 ? -11.840 -10.979 0.201 1.00 72.88 88 THR A C 1
ATOM 670 O O . THR A 1 88 ? -12.421 -12.036 -0.034 1.00 72.88 88 THR A O 1
ATOM 673 N N . GLN A 1 89 ? -10.959 -10.447 -0.648 1.00 73.81 89 GLN A N 1
ATOM 674 C CA . GLN A 1 89 ? -10.446 -11.074 -1.867 1.00 73.81 89 GLN A CA 1
ATOM 675 C C . GLN A 1 89 ? -8.939 -10.807 -1.998 1.00 73.81 89 GLN A C 1
ATOM 677 O O . GLN A 1 89 ? -8.461 -9.761 -1.562 1.00 73.81 89 GLN A O 1
ATOM 682 N N . ASP A 1 90 ? -8.205 -11.739 -2.613 1.00 81.12 90 ASP A N 1
ATOM 683 C CA . ASP A 1 90 ? -6.762 -11.605 -2.837 1.00 81.12 90 ASP A CA 1
ATOM 684 C C . ASP A 1 90 ? -6.465 -10.671 -4.018 1.00 81.12 90 ASP A C 1
ATOM 686 O O . ASP A 1 90 ? -6.582 -11.054 -5.186 1.00 81.12 90 ASP A O 1
ATOM 690 N N . TRP A 1 91 ? -6.004 -9.460 -3.722 1.00 90.81 91 TRP A N 1
ATOM 691 C CA . TRP A 1 91 ? -5.505 -8.521 -4.721 1.00 90.81 91 TRP A CA 1
ATOM 692 C C . TRP A 1 91 ? -4.091 -8.912 -5.156 1.00 90.81 91 TRP A C 1
ATOM 694 O O . TRP A 1 91 ? -3.153 -8.936 -4.354 1.00 90.81 91 TRP A O 1
ATOM 704 N N . ALA A 1 92 ? -3.926 -9.223 -6.441 1.00 94.94 92 ALA A N 1
ATOM 705 C CA . ALA A 1 92 ? -2.628 -9.539 -7.024 1.00 94.94 92 ALA A CA 1
ATOM 706 C C . ALA A 1 92 ? -1.835 -8.249 -7.274 1.00 94.94 92 ALA A C 1
ATOM 708 O O . ALA A 1 92 ? -2.284 -7.392 -8.040 1.00 94.94 92 ALA A O 1
ATOM 709 N N . ILE A 1 93 ? -0.654 -8.122 -6.662 1.00 96.75 93 ILE A N 1
ATOM 710 C CA . ILE A 1 93 ? 0.203 -6.937 -6.809 1.00 96.75 93 ILE A CA 1
ATOM 711 C C . ILE A 1 93 ? 1.501 -7.262 -7.557 1.00 96.75 93 ILE A C 1
ATOM 713 O O . ILE A 1 93 ? 2.100 -8.316 -7.335 1.00 96.75 93 ILE A O 1
ATOM 717 N N . ALA A 1 94 ? 1.956 -6.361 -8.424 1.00 98.06 94 ALA A N 1
ATOM 718 C CA . ALA A 1 94 ? 3.299 -6.418 -9.007 1.00 98.06 94 ALA A CA 1
ATOM 719 C C . ALA A 1 94 ? 4.175 -5.305 -8.426 1.00 98.06 94 ALA A C 1
ATOM 721 O O . ALA A 1 94 ? 3.687 -4.202 -8.189 1.00 98.06 94 ALA A O 1
ATOM 722 N N . ILE A 1 95 ? 5.459 -5.587 -8.211 1.00 98.38 95 ILE A N 1
ATOM 723 C CA . ILE A 1 95 ? 6.452 -4.593 -7.788 1.00 98.38 95 ILE A CA 1
ATOM 724 C C . ILE A 1 95 ? 7.398 -4.351 -8.965 1.00 98.38 95 ILE A C 1
ATOM 726 O O . ILE A 1 95 ? 8.033 -5.296 -9.434 1.00 98.38 95 ILE A O 1
ATOM 730 N N . VAL A 1 96 ? 7.480 -3.104 -9.431 1.00 98.62 96 VAL A N 1
ATOM 731 C CA . VAL A 1 96 ? 8.397 -2.674 -10.495 1.00 98.62 96 VAL A CA 1
ATOM 732 C C . VAL A 1 96 ? 9.534 -1.863 -9.877 1.00 98.62 96 VAL A C 1
ATOM 734 O O . VAL A 1 96 ? 9.28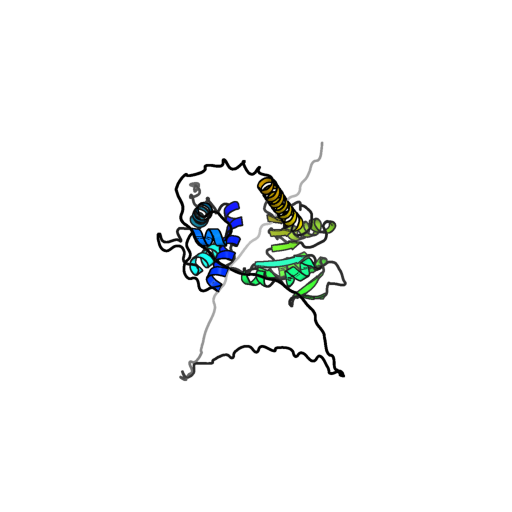9 -0.889 -9.162 1.00 98.62 96 VAL A O 1
ATOM 737 N N . GLY A 1 97 ? 10.773 -2.275 -10.144 1.00 97.75 97 GLY A N 1
ATOM 738 C CA . GLY A 1 97 ? 11.970 -1.812 -9.445 1.00 97.75 97 GLY A CA 1
ATOM 739 C C . GLY A 1 97 ? 12.257 -2.679 -8.217 1.00 97.75 97 GLY A C 1
ATOM 740 O O . GLY A 1 97 ? 11.636 -2.535 -7.165 1.00 97.75 97 GLY A O 1
ATOM 741 N N . VAL A 1 98 ? 13.233 -3.574 -8.347 1.00 97.06 98 VAL A N 1
ATOM 742 C CA . VAL A 1 98 ? 13.648 -4.609 -7.387 1.00 97.06 98 VAL A CA 1
ATOM 743 C C . VAL A 1 98 ? 15.037 -4.274 -6.807 1.00 97.06 98 VAL A C 1
ATOM 745 O O . VAL A 1 98 ? 15.835 -5.137 -6.438 1.00 97.06 98 VAL A O 1
ATOM 748 N N . GLY A 1 99 ? 15.311 -2.977 -6.648 1.00 93.75 99 GLY A N 1
ATOM 749 C CA . GLY A 1 99 ? 16.358 -2.472 -5.757 1.00 93.75 99 GLY A CA 1
ATOM 750 C C . GLY A 1 99 ? 16.005 -2.671 -4.274 1.00 93.75 99 GLY A C 1
ATOM 751 O O . GLY A 1 99 ? 15.042 -3.359 -3.927 1.00 93.75 99 GLY A O 1
ATOM 752 N N . ASN A 1 100 ? 16.758 -2.028 -3.375 1.00 93.94 100 ASN A N 1
ATOM 753 C CA . ASN A 1 100 ? 16.635 -2.199 -1.916 1.00 93.94 100 ASN A CA 1
ATOM 754 C C . ASN A 1 100 ? 15.188 -2.107 -1.390 1.00 93.94 100 ASN A C 1
ATOM 756 O O . ASN A 1 100 ? 14.760 -2.955 -0.606 1.00 93.94 100 ASN A O 1
ATOM 760 N N . LEU A 1 101 ? 14.419 -1.110 -1.845 1.00 93.50 101 LEU A N 1
ATOM 761 C CA . LEU A 1 101 ? 13.024 -0.931 -1.433 1.00 93.50 101 LEU A CA 1
ATOM 762 C C . LEU A 1 101 ? 12.108 -2.025 -2.002 1.00 93.50 101 LEU A C 1
ATOM 764 O O . LEU A 1 101 ? 11.350 -2.628 -1.246 1.00 93.50 101 LEU A O 1
ATOM 768 N N . GLY A 1 102 ? 12.206 -2.333 -3.298 1.00 95.25 102 GLY A N 1
ATOM 769 C CA . GLY A 1 102 ? 11.417 -3.397 -3.925 1.00 95.25 102 GLY A CA 1
ATOM 770 C C . GLY A 1 102 ? 11.656 -4.766 -3.286 1.00 95.25 102 GLY A C 1
ATOM 771 O O . GLY A 1 102 ? 10.705 -5.497 -3.022 1.00 95.25 102 GLY A O 1
ATOM 772 N N . ARG A 1 103 ? 12.909 -5.076 -2.928 1.00 95.62 103 ARG A N 1
ATOM 773 C CA . ARG A 1 103 ? 13.292 -6.288 -2.180 1.00 95.62 103 ARG A CA 1
ATOM 774 C C . ARG A 1 103 ? 12.697 -6.322 -0.773 1.00 95.62 103 ARG A C 1
ATOM 776 O O . ARG A 1 103 ? 12.198 -7.367 -0.355 1.00 95.62 103 ARG A O 1
ATOM 783 N N . ALA A 1 104 ? 12.709 -5.201 -0.051 1.00 94.25 104 ALA A N 1
ATOM 784 C CA . ALA A 1 104 ? 12.086 -5.108 1.269 1.00 94.25 104 ALA A CA 1
ATOM 785 C C . ALA A 1 104 ? 10.558 -5.300 1.194 1.00 94.25 104 ALA A C 1
ATOM 787 O O . ALA A 1 104 ? 9.993 -6.052 1.986 1.00 94.25 104 ALA A O 1
ATOM 788 N N . LEU A 1 105 ? 9.903 -4.688 0.202 1.00 94.06 105 LEU A N 1
ATOM 789 C CA . LEU A 1 105 ? 8.465 -4.826 -0.045 1.00 94.06 105 LEU A CA 1
ATOM 790 C C . LEU A 1 105 ? 8.087 -6.251 -0.487 1.00 94.06 105 LEU A C 1
ATOM 792 O O . LEU A 1 105 ? 7.108 -6.800 0.010 1.00 94.06 105 LEU A O 1
ATOM 796 N N . ALA A 1 106 ? 8.884 -6.894 -1.346 1.00 93.44 106 ALA A N 1
ATOM 797 C CA . ALA A 1 106 ? 8.659 -8.272 -1.792 1.0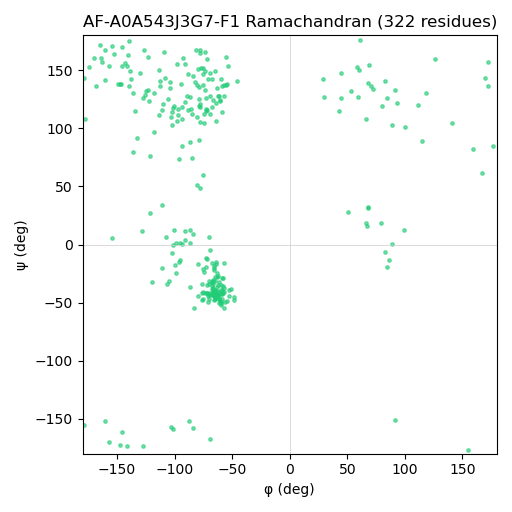0 93.44 106 ALA A CA 1
ATOM 798 C C . ALA A 1 106 ? 8.651 -9.286 -0.634 1.00 93.44 106 ALA A C 1
ATOM 800 O O . ALA A 1 106 ? 7.884 -10.246 -0.658 1.00 93.44 106 ALA A O 1
ATOM 801 N N . ASN A 1 107 ? 9.474 -9.057 0.394 1.00 89.56 107 ASN A N 1
ATOM 802 C CA . ASN A 1 107 ? 9.546 -9.898 1.592 1.00 89.56 107 ASN A CA 1
ATOM 803 C C . ASN A 1 107 ? 8.602 -9.431 2.725 1.00 89.56 107 ASN A C 1
ATOM 805 O O . ASN A 1 107 ? 8.602 -10.015 3.811 1.00 89.56 107 ASN A O 1
ATOM 809 N N . TYR A 1 108 ? 7.777 -8.398 2.508 1.00 88.44 108 TYR A N 1
ATOM 810 C CA . TYR A 1 108 ? 6.881 -7.869 3.536 1.00 88.44 108 TYR A CA 1
ATOM 811 C C . TYR A 1 108 ? 5.616 -8.730 3.699 1.00 88.44 108 TYR A C 1
ATOM 813 O O . TYR A 1 108 ? 4.568 -8.478 3.102 1.00 88.44 108 TYR A O 1
ATOM 821 N N . GLY A 1 109 ? 5.684 -9.724 4.592 1.00 75.88 109 GLY A N 1
ATOM 822 C CA . GLY A 1 109 ? 4.557 -10.613 4.920 1.00 75.88 109 GLY A CA 1
ATOM 823 C C . GLY A 1 109 ? 3.280 -9.901 5.407 1.00 75.88 109 GLY A C 1
ATOM 824 O O . GLY A 1 109 ? 2.196 -10.480 5.355 1.00 75.88 109 GLY A O 1
ATOM 825 N N . GLY A 1 110 ? 3.376 -8.628 5.810 1.00 76.94 110 GLY A N 1
ATOM 826 C CA . GLY A 1 110 ? 2.230 -7.783 6.160 1.00 76.94 110 GLY A CA 1
ATOM 827 C C . GLY A 1 110 ? 1.331 -7.375 4.983 1.00 76.94 110 GLY A C 1
ATOM 828 O O . GLY A 1 110 ? 0.305 -6.741 5.224 1.00 76.94 110 GLY A O 1
ATOM 829 N N . PHE A 1 111 ? 1.683 -7.723 3.739 1.00 83.19 111 PHE A N 1
ATOM 830 C CA . PHE A 1 111 ? 0.767 -7.674 2.594 1.00 83.19 111 PHE A CA 1
ATOM 831 C C . PHE A 1 111 ? -0.226 -8.847 2.604 1.00 83.19 111 PHE A C 1
ATOM 833 O O . PHE A 1 111 ? -1.436 -8.634 2.506 1.00 83.19 111 PHE A O 1
ATOM 840 N N . VAL A 1 112 ? 0.264 -10.076 2.803 1.00 75.62 112 VAL A N 1
ATOM 841 C CA . VAL A 1 112 ? -0.554 -11.302 2.728 1.00 75.62 112 VAL A CA 1
ATOM 842 C C . VAL A 1 112 ? -1.619 -11.322 3.825 1.00 75.62 112 VAL A C 1
ATOM 844 O O . VAL A 1 112 ? -2.779 -11.614 3.553 1.00 75.62 112 VAL A O 1
ATOM 847 N N . SER A 1 113 ? -1.278 -10.891 5.045 1.00 70.06 113 SER A N 1
ATOM 848 C CA . SER A 1 113 ? -2.234 -10.752 6.159 1.00 70.06 113 SER A CA 1
ATOM 849 C C . SER A 1 113 ? -3.256 -9.612 5.996 1.00 70.06 113 SER A C 1
ATOM 851 O O . SER A 1 113 ? -4.021 -9.331 6.920 1.00 70.06 113 SER A O 1
ATOM 853 N N . ARG A 1 114 ? -3.278 -8.941 4.837 1.00 74.56 114 ARG A N 1
ATOM 854 C CA . ARG A 1 114 ? -4.203 -7.853 4.479 1.00 74.56 114 ARG A CA 1
ATOM 855 C C . ARG A 1 114 ? -4.915 -8.082 3.138 1.00 74.56 114 ARG A C 1
ATOM 857 O O . ARG A 1 114 ? -5.525 -7.147 2.636 1.00 74.56 114 ARG A O 1
ATOM 864 N N . GLY A 1 115 ? -4.832 -9.285 2.562 1.00 81.31 115 GLY A N 1
ATOM 865 C CA . GLY A 1 115 ? -5.447 -9.603 1.266 1.00 81.31 115 GLY A CA 1
ATOM 866 C C . GLY A 1 115 ? -4.656 -9.108 0.049 1.00 81.31 115 GLY A C 1
ATOM 867 O O . GLY A 1 115 ? -5.219 -8.995 -1.036 1.00 81.31 115 GLY A O 1
ATOM 868 N N . PHE A 1 116 ? -3.361 -8.801 0.197 1.00 89.44 116 PHE A N 1
ATOM 869 C CA . PHE A 1 116 ? -2.484 -8.432 -0.919 1.00 89.44 116 PHE A CA 1
ATOM 870 C C . PHE A 1 116 ? -1.451 -9.532 -1.166 1.00 89.44 116 PHE A C 1
ATOM 872 O O . PHE A 1 116 ? -0.584 -9.804 -0.333 1.00 89.44 116 PHE A O 1
ATOM 879 N N . ARG A 1 117 ? -1.516 -10.160 -2.339 1.00 91.94 117 ARG A N 1
ATOM 880 C CA . ARG A 1 117 ? -0.589 -11.213 -2.758 1.00 91.94 117 ARG A CA 1
ATOM 881 C C . ARG A 1 117 ? 0.431 -10.632 -3.727 1.00 91.94 117 ARG A C 1
ATOM 883 O O . ARG A 1 117 ? 0.074 -10.289 -4.854 1.00 91.94 117 ARG A O 1
ATOM 890 N N . VAL A 1 118 ? 1.705 -10.589 -3.325 1.00 95.44 118 VAL A N 1
ATOM 891 C CA . VAL A 1 118 ? 2.807 -10.311 -4.262 1.00 95.44 118 VAL A CA 1
ATOM 892 C C . VAL A 1 118 ? 2.763 -11.384 -5.350 1.00 95.44 118 VAL A C 1
ATOM 894 O O . VAL A 1 118 ? 2.891 -12.578 -5.084 1.00 95.44 118 VAL A O 1
ATOM 897 N N . ALA A 1 119 ? 2.472 -10.956 -6.572 1.00 96.06 119 ALA A N 1
ATOM 898 C CA . ALA A 1 119 ? 2.234 -11.816 -7.718 1.00 96.06 119 ALA A CA 1
ATOM 899 C C . ALA A 1 119 ? 3.412 -11.787 -8.692 1.00 96.06 119 ALA A C 1
ATOM 901 O O . ALA A 1 119 ? 3.695 -12.818 -9.299 1.00 96.06 119 ALA A O 1
ATOM 902 N N . ALA A 1 120 ? 4.091 -10.644 -8.830 1.00 97.56 120 ALA A N 1
ATOM 903 C CA . ALA A 1 120 ? 5.228 -10.453 -9.726 1.00 97.56 120 ALA A CA 1
ATOM 904 C C . ALA A 1 120 ? 6.273 -9.492 -9.147 1.00 97.56 120 ALA A C 1
ATOM 906 O O . ALA A 1 120 ? 5.933 -8.584 -8.387 1.00 97.56 120 ALA A O 1
ATOM 907 N N . LEU A 1 121 ? 7.517 -9.670 -9.587 1.00 98.38 121 LEU A N 1
ATOM 908 C CA . LEU A 1 121 ? 8.632 -8.744 -9.408 1.00 98.38 121 LEU A CA 1
ATOM 909 C C . LEU A 1 121 ? 9.188 -8.450 -10.806 1.00 98.38 121 LEU A C 1
ATOM 911 O O . LEU A 1 121 ? 9.370 -9.392 -11.579 1.00 98.38 121 LEU A O 1
ATOM 915 N N . VAL A 1 122 ? 9.413 -7.181 -11.140 1.00 98.56 122 VAL A N 1
ATOM 916 C CA . VAL A 1 122 ? 9.812 -6.753 -12.489 1.00 98.56 122 VAL A CA 1
ATOM 917 C C . VAL A 1 122 ? 10.936 -5.724 -12.402 1.00 98.56 122 VAL A C 1
ATOM 919 O O . VAL A 1 122 ? 10.816 -4.747 -11.661 1.00 98.56 122 VAL A O 1
ATOM 922 N N . ASP A 1 123 ? 12.010 -5.921 -13.163 1.00 98.38 123 ASP A N 1
ATOM 923 C CA . ASP A 1 123 ? 13.140 -4.986 -13.238 1.00 98.38 123 ASP A CA 1
ATOM 924 C C . ASP A 1 123 ? 13.679 -4.857 -14.676 1.00 98.38 123 ASP A C 1
ATOM 926 O O . ASP A 1 123 ? 13.393 -5.685 -15.540 1.00 98.38 123 ASP A O 1
ATOM 930 N N . ALA A 1 124 ? 14.446 -3.799 -14.926 1.00 97.31 124 ALA A N 1
ATOM 931 C CA . ALA A 1 124 ? 15.192 -3.570 -16.158 1.00 97.31 124 ALA A CA 1
ATOM 932 C C . ALA A 1 124 ? 16.680 -3.952 -16.023 1.00 97.31 124 ALA A C 1
ATOM 934 O O . ALA A 1 124 ? 17.350 -4.114 -17.038 1.00 97.31 124 ALA A O 1
ATOM 935 N N . ASP A 1 125 ? 17.215 -4.091 -14.802 1.00 97.19 125 ASP A N 1
ATOM 936 C CA . ASP A 1 125 ? 18.612 -4.483 -14.575 1.00 97.19 125 ASP A CA 1
ATOM 937 C C . ASP A 1 125 ? 18.839 -5.982 -14.888 1.00 97.19 125 ASP A C 1
ATOM 939 O O . ASP A 1 125 ? 18.329 -6.847 -14.158 1.00 97.19 125 ASP A O 1
ATOM 943 N N . PRO A 1 126 ? 19.644 -6.337 -15.914 1.00 95.62 126 PRO A N 1
ATOM 944 C CA . PRO A 1 126 ? 19.934 -7.730 -16.253 1.00 95.62 126 PRO A CA 1
ATOM 945 C C . PRO A 1 126 ? 20.696 -8.499 -15.163 1.00 95.62 126 PRO A C 1
ATOM 947 O O . PRO A 1 126 ? 20.740 -9.725 -15.221 1.00 95.62 126 PRO A O 1
ATOM 950 N N . ALA A 1 127 ? 21.293 -7.816 -14.177 1.00 95.94 127 ALA A N 1
ATOM 951 C CA . ALA A 1 127 ? 21.921 -8.452 -13.019 1.00 95.94 127 ALA A CA 1
ATOM 952 C C . ALA A 1 127 ? 20.911 -8.875 -11.932 1.00 95.94 127 ALA A C 1
ATOM 954 O O . ALA A 1 127 ? 21.249 -9.685 -11.069 1.00 95.94 127 ALA A O 1
ATOM 955 N N . VAL A 1 128 ? 19.683 -8.339 -11.963 1.00 95.31 128 VAL A N 1
ATOM 956 C CA . VAL A 1 128 ? 18.601 -8.638 -11.004 1.00 95.31 128 VAL A CA 1
ATOM 957 C C . VAL A 1 128 ? 17.528 -9.544 -11.619 1.00 95.31 128 VAL A C 1
ATOM 959 O O . VAL A 1 128 ? 16.911 -10.357 -10.924 1.00 95.31 128 VAL A O 1
ATOM 962 N N . VAL A 1 129 ? 17.304 -9.437 -12.927 1.00 97.69 129 VAL A N 1
ATOM 963 C CA . VAL A 1 129 ? 16.355 -10.276 -13.669 1.00 97.69 129 VAL A CA 1
ATOM 964 C C . VAL A 1 129 ? 16.784 -11.747 -13.630 1.00 97.69 129 VAL A C 1
ATOM 966 O O . VAL A 1 129 ? 17.951 -12.087 -13.801 1.00 97.69 129 VAL A O 1
ATOM 969 N N . GLY A 1 130 ? 15.828 -12.641 -13.370 1.00 97.19 130 GLY A N 1
ATOM 970 C CA . GLY A 1 130 ? 16.084 -14.063 -13.127 1.00 97.19 130 GLY A CA 1
ATOM 971 C C . GLY A 1 130 ? 16.419 -14.431 -11.673 1.00 97.19 130 GLY A C 1
ATOM 972 O O . GLY A 1 130 ? 16.343 -15.615 -11.331 1.00 97.19 130 GLY A O 1
ATOM 973 N N . GLU A 1 131 ? 16.716 -13.472 -10.785 1.00 97.56 131 GLU A N 1
ATOM 974 C CA . GLU A 1 131 ? 16.901 -13.755 -9.353 1.00 97.56 131 GLU A CA 1
ATOM 975 C C . GLU A 1 131 ? 15.590 -14.249 -8.710 1.00 97.56 131 GLU A C 1
ATOM 977 O O . GLU A 1 131 ? 14.492 -13.859 -9.120 1.00 97.56 131 GLU A O 1
ATOM 982 N N . ARG A 1 132 ? 15.687 -15.104 -7.677 1.00 96.69 132 ARG A N 1
ATOM 983 C CA . ARG A 1 132 ? 14.533 -15.573 -6.898 1.00 96.69 132 ARG A CA 1
ATOM 984 C C . ARG A 1 132 ? 14.426 -14.870 -5.544 1.00 96.69 132 ARG A C 1
ATOM 986 O O . ARG A 1 132 ? 15.174 -15.180 -4.624 1.00 96.69 132 ARG A O 1
ATOM 993 N N . ILE A 1 133 ? 13.417 -14.015 -5.390 1.00 93.88 133 ILE A N 1
ATOM 994 C CA . ILE A 1 133 ? 13.149 -13.210 -4.189 1.00 93.88 133 ILE A CA 1
ATOM 995 C C . ILE A 1 133 ? 11.732 -13.526 -3.691 1.00 93.88 133 ILE A C 1
ATOM 997 O O . ILE A 1 133 ? 10.793 -13.590 -4.482 1.00 93.88 133 ILE A O 1
ATOM 1001 N N . ALA A 1 134 ? 11.564 -13.772 -2.385 1.00 88.94 134 ALA A N 1
ATOM 1002 C CA . ALA A 1 134 ? 10.289 -14.196 -1.781 1.00 88.94 134 ALA A CA 1
ATOM 1003 C C . ALA A 1 134 ? 9.610 -15.397 -2.497 1.00 88.94 134 ALA A C 1
ATOM 1005 O O . ALA A 1 134 ? 8.390 -15.536 -2.513 1.00 88.94 134 ALA A O 1
ATOM 1006 N N . GLY A 1 135 ? 10.408 -16.266 -3.133 1.00 91.81 135 GLY A N 1
ATOM 1007 C CA . GLY A 1 135 ? 9.946 -17.402 -3.941 1.00 91.81 135 GLY A CA 1
ATOM 1008 C C . GLY A 1 135 ? 9.589 -17.072 -5.399 1.00 91.81 135 GLY A C 1
ATOM 1009 O O . GLY A 1 135 ? 9.609 -17.981 -6.234 1.00 91.81 135 GLY A O 1
ATOM 1010 N N . LEU A 1 136 ? 9.342 -15.804 -5.735 1.00 95.75 136 LEU A N 1
ATOM 1011 C CA . LEU A 1 136 ? 9.091 -15.319 -7.097 1.00 95.75 136 LEU A CA 1
ATOM 1012 C C . LEU A 1 136 ? 10.402 -15.143 -7.871 1.00 95.75 136 LEU A C 1
ATOM 1014 O O . LEU A 1 136 ? 11.432 -14.858 -7.274 1.00 95.75 136 LEU A O 1
ATOM 1018 N N . VAL A 1 137 ? 10.358 -15.295 -9.195 1.00 97.56 137 VAL A N 1
ATOM 1019 C CA . VAL A 1 137 ? 11.466 -14.934 -10.097 1.00 97.56 137 VAL A CA 1
ATOM 1020 C C . VAL A 1 137 ? 11.228 -13.513 -10.610 1.00 97.56 137 VAL A C 1
ATOM 1022 O O . VAL A 1 137 ? 10.082 -13.188 -10.927 1.00 97.56 137 VAL A O 1
ATOM 1025 N N . VAL A 1 138 ? 12.276 -12.689 -10.686 1.00 98.38 138 VAL A N 1
ATOM 1026 C CA . VAL A 1 138 ? 12.209 -11.354 -11.305 1.00 98.38 138 VAL A CA 1
ATOM 1027 C C . VAL A 1 138 ? 12.118 -11.484 -12.826 1.00 98.38 138 VAL A C 1
ATOM 1029 O O . VAL A 1 138 ? 12.957 -12.138 -13.445 1.00 98.38 138 VAL A O 1
ATOM 1032 N N . GLU A 1 139 ? 11.108 -10.857 -13.425 1.00 98.38 139 GLU A N 1
ATOM 1033 C CA . GLU A 1 139 ? 10.889 -10.809 -14.877 1.00 98.38 139 GLU A CA 1
ATOM 1034 C C . GLU A 1 139 ? 11.428 -9.491 -15.470 1.00 98.38 139 GLU A C 1
ATOM 1036 O O . GLU A 1 139 ? 11.553 -8.496 -14.754 1.00 98.38 139 GLU A O 1
ATOM 1041 N N . HIS A 1 140 ? 11.768 -9.474 -16.765 1.00 98.44 140 HIS A N 1
ATOM 1042 C CA . HIS A 1 140 ? 12.264 -8.262 -17.431 1.00 98.44 140 HIS A CA 1
ATOM 1043 C C . HIS A 1 140 ? 11.133 -7.249 -17.667 1.00 98.44 140 HIS A C 1
ATOM 1045 O O . HIS A 1 140 ? 9.984 -7.633 -17.899 1.00 98.44 140 HIS A O 1
ATOM 1051 N N . ILE A 1 141 ? 11.460 -5.955 -17.658 1.00 98.06 141 ILE A N 1
ATOM 1052 C CA . ILE A 1 141 ? 10.498 -4.862 -17.855 1.00 98.06 141 ILE A CA 1
ATOM 1053 C C . ILE A 1 141 ? 9.753 -4.935 -19.198 1.00 98.06 141 ILE A C 1
ATOM 1055 O O . ILE A 1 141 ? 8.596 -4.531 -19.280 1.00 98.06 141 ILE A O 1
ATOM 1059 N N . ASP A 1 142 ? 10.352 -5.511 -20.240 1.00 97.94 142 ASP A N 1
ATOM 1060 C CA . ASP A 1 142 ? 9.710 -5.681 -21.556 1.00 97.94 142 ASP A CA 1
ATOM 1061 C C . ASP A 1 142 ? 8.505 -6.635 -21.532 1.00 97.94 142 ASP A C 1
ATOM 1063 O O . ASP A 1 142 ? 7.651 -6.573 -22.410 1.00 97.94 142 ASP A O 1
ATOM 1067 N N . ASP A 1 143 ? 8.406 -7.495 -20.515 1.00 97.31 143 ASP A N 1
ATOM 1068 C CA . ASP A 1 143 ? 7.302 -8.442 -20.345 1.00 97.31 143 ASP A CA 1
ATOM 1069 C C . ASP A 1 143 ? 6.164 -7.890 -19.458 1.00 97.31 143 ASP A C 1
ATOM 1071 O O . ASP A 1 143 ? 5.179 -8.591 -19.220 1.00 97.31 143 ASP A O 1
ATOM 1075 N N . LEU A 1 144 ? 6.261 -6.652 -18.954 1.00 98.19 144 LEU A N 1
ATOM 1076 C CA . LEU A 1 144 ? 5.354 -6.056 -17.957 1.00 98.19 144 LEU A CA 1
ATOM 1077 C C . LEU A 1 144 ? 3.857 -6.232 -18.280 1.00 98.19 144 LEU A C 1
ATOM 1079 O O . LEU A 1 144 ? 3.081 -6.669 -17.429 1.00 98.19 144 LEU A O 1
ATOM 1083 N N . GLU A 1 145 ? 3.441 -5.954 -19.512 1.00 98.25 145 GLU A N 1
ATOM 1084 C CA . GLU A 1 145 ? 2.055 -6.073 -19.971 1.00 98.25 145 GLU A CA 1
ATOM 1085 C C . GLU A 1 145 ? 1.591 -7.539 -19.986 1.00 98.25 145 GLU A C 1
ATOM 1087 O O . GLU A 1 145 ? 0.445 -7.841 -19.635 1.00 98.25 145 GLU A O 1
ATOM 1092 N N . ASN A 1 146 ? 2.486 -8.463 -20.357 1.00 97.81 146 ASN A N 1
ATOM 1093 C CA . ASN A 1 146 ? 2.239 -9.904 -20.322 1.00 97.81 146 ASN A CA 1
ATOM 1094 C C . ASN A 1 146 ? 2.147 -10.399 -18.876 1.00 97.81 146 ASN A C 1
ATOM 1096 O O . ASN A 1 146 ? 1.268 -11.196 -18.553 1.00 97.81 146 ASN A O 1
ATOM 1100 N N . VAL A 1 147 ? 3.021 -9.912 -17.992 1.00 97.88 147 VAL A N 1
ATOM 1101 C CA . VAL A 1 147 ? 3.049 -10.209 -16.553 1.00 97.88 147 VAL A CA 1
ATOM 1102 C C . VAL A 1 147 ? 1.749 -9.770 -15.883 1.00 97.88 147 VAL A C 1
ATOM 1104 O O . VAL A 1 147 ? 1.128 -10.580 -15.190 1.00 97.88 147 VAL A O 1
ATOM 1107 N N . ILE A 1 148 ? 1.305 -8.534 -16.135 1.00 98.12 148 ILE A N 1
ATOM 1108 C CA . ILE A 1 148 ? 0.055 -7.972 -15.605 1.00 98.12 148 ILE A CA 1
ATOM 1109 C C . ILE A 1 148 ? -1.137 -8.850 -16.000 1.00 98.12 148 ILE A C 1
ATOM 1111 O O . ILE A 1 148 ? -1.846 -9.360 -15.127 1.00 98.12 148 ILE A O 1
ATOM 1115 N N . LYS A 1 149 ? -1.302 -9.111 -17.304 1.00 97.12 149 LYS A N 1
ATOM 1116 C CA . LYS A 1 149 ? -2.426 -9.888 -17.852 1.00 97.12 149 LYS A CA 1
ATOM 1117 C C . LYS A 1 149 ? -2.400 -11.350 -17.389 1.00 97.12 149 LYS A C 1
ATOM 1119 O O . LYS A 1 149 ? -3.416 -11.870 -16.937 1.00 97.12 149 LYS A O 1
ATOM 1124 N N . ARG A 1 150 ? -1.237 -12.010 -17.440 1.00 97.19 150 ARG A N 1
ATOM 1125 C CA . ARG A 1 150 ? -1.061 -13.438 -17.102 1.00 97.19 150 ARG A CA 1
ATOM 1126 C C . ARG A 1 150 ? -1.221 -13.735 -15.610 1.00 97.19 150 ARG A C 1
ATOM 1128 O O . ARG A 1 150 ? -1.643 -14.833 -15.259 1.00 97.19 150 ARG A O 1
ATOM 1135 N N . ARG A 1 151 ? -0.865 -12.792 -14.730 1.00 96.00 151 ARG A N 1
ATOM 1136 C CA . ARG A 1 151 ? -0.920 -12.968 -13.264 1.00 96.00 151 ARG A CA 1
ATOM 1137 C C . ARG A 1 151 ? -2.138 -12.297 -12.608 1.00 96.00 151 ARG A C 1
ATOM 1139 O O . ARG A 1 151 ? -2.290 -12.412 -11.389 1.00 96.00 151 ARG A O 1
ATOM 1146 N N . GLY A 1 152 ? -2.993 -11.635 -13.396 1.00 95.56 152 GLY A N 1
ATOM 1147 C CA . GLY A 1 152 ? -4.212 -10.959 -12.937 1.00 95.56 152 GLY A CA 1
ATOM 1148 C C . GLY A 1 152 ? -3.943 -9.730 -12.066 1.00 95.56 152 GLY A C 1
ATOM 1149 O O . GLY A 1 152 ? -4.700 -9.472 -11.133 1.00 95.56 152 GLY A O 1
ATOM 1150 N N . VAL A 1 153 ? -2.834 -9.025 -12.312 1.00 97.44 153 VAL A N 1
ATOM 1151 C CA . VAL A 1 153 ? -2.373 -7.910 -11.470 1.00 97.44 153 VAL A CA 1
ATOM 1152 C C . VAL A 1 153 ? -3.418 -6.799 -11.453 1.00 97.44 153 VAL A C 1
ATOM 1154 O O . VAL A 1 153 ? -3.856 -6.337 -12.501 1.00 97.44 153 VAL A O 1
ATOM 1157 N N . SER A 1 154 ? -3.810 -6.377 -10.253 1.00 95.50 154 SER A N 1
ATOM 1158 C CA . SER A 1 154 ? -4.834 -5.348 -10.029 1.00 95.50 154 SER A CA 1
ATOM 1159 C C . SER A 1 154 ? -4.255 -4.046 -9.473 1.00 95.50 154 SER A C 1
ATOM 1161 O O . SER A 1 154 ? -4.902 -3.009 -9.553 1.00 95.50 154 SER A O 1
ATOM 1163 N N . ILE A 1 155 ? -3.056 -4.103 -8.881 1.00 96.94 155 ILE A N 1
ATOM 1164 C CA . ILE A 1 155 ? -2.347 -2.956 -8.301 1.00 96.94 155 ILE A CA 1
ATOM 1165 C C . ILE A 1 155 ? -0.863 -3.085 -8.650 1.00 96.94 155 ILE A C 1
ATOM 1167 O O . ILE A 1 155 ? -0.287 -4.167 -8.504 1.00 96.94 155 ILE A O 1
ATOM 1171 N N . VAL A 1 156 ? -0.220 -1.993 -9.062 1.00 98.38 156 VAL A N 1
ATOM 1172 C CA . VAL A 1 156 ? 1.237 -1.961 -9.264 1.00 98.38 156 VAL A CA 1
ATOM 1173 C C . VAL A 1 156 ? 1.906 -1.046 -8.246 1.00 98.38 156 VAL A C 1
ATOM 1175 O O . VAL A 1 156 ? 1.440 0.056 -7.968 1.00 98.38 156 VAL A O 1
ATOM 1178 N N . VAL A 1 157 ? 3.016 -1.515 -7.683 1.00 98.31 157 VAL A N 1
ATOM 1179 C CA . VAL A 1 157 ? 3.896 -0.747 -6.805 1.00 98.31 157 VAL A CA 1
ATOM 1180 C C . VAL A 1 157 ? 5.103 -0.289 -7.617 1.00 98.31 157 VAL A C 1
ATOM 1182 O O . VAL A 1 157 ? 5.870 -1.124 -8.093 1.00 98.31 157 VAL A O 1
ATOM 1185 N N . ILE A 1 158 ? 5.278 1.023 -7.769 1.00 98.50 158 ILE A N 1
ATOM 1186 C CA . ILE A 1 158 ? 6.415 1.614 -8.486 1.00 98.50 158 ILE A CA 1
ATOM 1187 C C . ILE A 1 158 ? 7.471 2.020 -7.456 1.00 98.50 158 ILE A C 1
ATOM 1189 O O . ILE A 1 158 ? 7.255 2.939 -6.665 1.00 98.50 158 ILE A O 1
ATOM 1193 N N . ALA A 1 159 ? 8.604 1.318 -7.462 1.00 97.62 159 ALA A N 1
ATOM 1194 C CA . ALA A 1 159 ? 9.761 1.531 -6.588 1.00 97.62 159 ALA A CA 1
ATOM 1195 C C . ALA A 1 159 ? 11.050 1.813 -7.396 1.00 97.62 159 ALA A C 1
ATOM 1197 O O . ALA A 1 159 ? 12.161 1.522 -6.951 1.00 97.62 159 ALA A O 1
ATOM 1198 N N . THR A 1 160 ? 10.891 2.367 -8.601 1.00 97.06 160 THR A N 1
ATOM 1199 C CA . THR A 1 160 ? 11.965 2.723 -9.539 1.00 97.06 160 THR A CA 1
ATOM 1200 C C . THR A 1 160 ? 12.621 4.073 -9.206 1.00 97.06 160 THR A C 1
ATOM 1202 O O . THR A 1 160 ? 12.058 4.876 -8.454 1.00 97.06 160 THR A O 1
ATOM 1205 N N . PRO A 1 161 ? 13.773 4.400 -9.826 1.00 96.38 161 PRO A N 1
ATOM 1206 C CA . PRO A 1 161 ? 14.246 5.779 -9.927 1.00 96.38 161 PRO A CA 1
ATOM 1207 C C . PRO A 1 161 ? 13.188 6.713 -10.539 1.00 96.38 161 PRO A C 1
ATOM 1209 O O . PRO A 1 161 ? 12.345 6.287 -11.335 1.00 96.38 161 PRO A O 1
ATOM 1212 N N . ALA A 1 162 ? 13.257 8.001 -10.192 1.00 95.94 162 ALA A N 1
ATOM 1213 C CA . ALA A 1 162 ? 12.282 9.016 -10.603 1.00 95.94 162 ALA A CA 1
ATOM 1214 C C . ALA A 1 162 ? 12.140 9.146 -12.129 1.00 95.94 162 ALA A C 1
ATOM 1216 O O . ALA A 1 162 ? 11.043 9.366 -12.630 1.00 95.94 162 ALA A O 1
ATOM 1217 N N . GLN A 1 163 ? 13.248 8.982 -12.853 1.00 97.25 163 GLN A N 1
ATOM 1218 C CA . GLN A 1 163 ? 13.342 9.154 -14.302 1.00 97.25 163 GLN A CA 1
ATOM 1219 C C . GLN A 1 163 ? 12.541 8.099 -15.082 1.00 97.25 163 GLN A C 1
ATOM 1221 O O . GLN A 1 163 ? 12.030 8.407 -16.149 1.00 97.25 163 GLN A O 1
ATOM 1226 N N . ALA A 1 164 ? 12.410 6.882 -14.542 1.00 97.19 164 ALA A N 1
ATOM 1227 C CA . ALA A 1 164 ? 11.689 5.774 -15.177 1.00 97.19 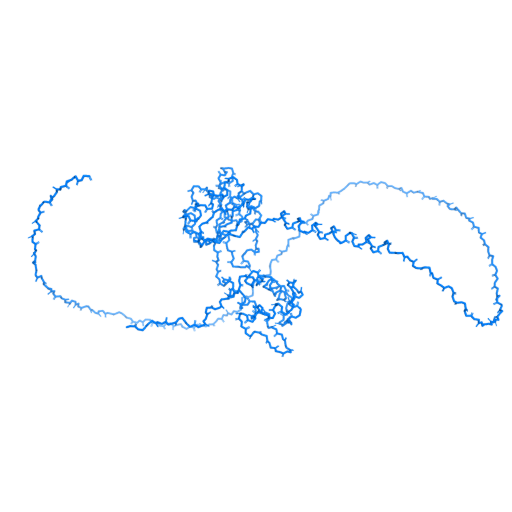164 ALA A CA 1
ATOM 1228 C C . ALA A 1 164 ? 10.227 5.649 -14.702 1.00 97.19 164 ALA A C 1
ATOM 1230 O O . ALA A 1 164 ? 9.436 4.917 -15.291 1.00 97.19 164 ALA A O 1
ATOM 1231 N N . ALA A 1 165 ? 9.853 6.339 -13.620 1.00 97.94 165 ALA A N 1
ATOM 1232 C CA . ALA A 1 165 ? 8.586 6.096 -12.931 1.00 97.94 165 ALA A CA 1
ATOM 1233 C C . ALA A 1 165 ? 7.345 6.480 -13.758 1.00 97.94 165 ALA A C 1
ATOM 1235 O O . ALA A 1 165 ? 6.315 5.822 -13.624 1.00 97.94 165 ALA A O 1
ATOM 1236 N N . GLN A 1 166 ? 7.440 7.507 -14.613 1.00 98.50 166 GLN A N 1
ATOM 1237 C CA . GLN A 1 166 ? 6.345 7.901 -15.508 1.00 98.50 166 GLN A CA 1
ATOM 1238 C C . GLN A 1 166 ? 6.138 6.872 -16.626 1.00 98.50 166 GLN A C 1
ATOM 1240 O O . GLN A 1 166 ? 5.028 6.385 -16.780 1.00 98.50 166 GLN A O 1
ATOM 1245 N N . GLU A 1 167 ? 7.203 6.462 -17.323 1.00 98.25 167 GLU A N 1
ATOM 1246 C CA . GLU A 1 167 ? 7.133 5.447 -18.388 1.00 98.25 167 GLU A CA 1
ATOM 1247 C C . GLU A 1 167 ? 6.548 4.121 -17.872 1.00 98.25 167 GLU A C 1
ATOM 1249 O O . GLU A 1 167 ? 5.696 3.507 -18.514 1.00 98.25 167 GLU A O 1
ATOM 1254 N N . VAL A 1 168 ? 6.948 3.705 -16.664 1.00 98.38 168 VAL A N 1
ATOM 1255 C CA . VAL A 1 168 ? 6.354 2.542 -15.991 1.00 98.38 168 VAL A CA 1
ATOM 1256 C C . VAL A 1 168 ? 4.873 2.771 -15.687 1.00 98.38 168 VAL A C 1
ATOM 1258 O O . VAL A 1 168 ? 4.077 1.865 -15.913 1.00 98.38 168 VAL A O 1
ATOM 1261 N N . ALA A 1 169 ? 4.477 3.947 -15.192 1.00 98.56 169 ALA A N 1
ATOM 1262 C CA . ALA A 1 169 ? 3.072 4.250 -14.920 1.00 98.56 169 ALA A CA 1
ATOM 1263 C C . ALA A 1 169 ? 2.218 4.215 -16.199 1.00 98.56 169 ALA A C 1
ATOM 1265 O O . ALA A 1 169 ? 1.164 3.582 -16.196 1.00 98.56 169 ALA A O 1
ATOM 1266 N N . ASP A 1 170 ? 2.699 4.809 -17.291 1.00 98.50 170 ASP A N 1
ATOM 1267 C CA . ASP A 1 170 ? 2.014 4.835 -18.587 1.00 98.50 170 ASP A CA 1
ATOM 1268 C C . ASP A 1 170 ? 1.781 3.403 -19.109 1.00 98.50 170 ASP A C 1
ATOM 1270 O O . ASP A 1 170 ? 0.646 3.012 -19.383 1.00 98.50 170 ASP A O 1
ATOM 1274 N N . ARG A 1 171 ? 2.827 2.562 -19.114 1.00 98.38 171 ARG A N 1
ATOM 1275 C CA . ARG A 1 171 ? 2.739 1.141 -19.511 1.00 98.38 171 ARG A CA 1
ATOM 1276 C C . ARG A 1 171 ? 1.813 0.310 -18.612 1.00 98.38 171 ARG A C 1
ATOM 1278 O O . ARG A 1 171 ? 1.120 -0.590 -19.083 1.00 98.38 171 ARG A O 1
ATOM 1285 N N . VAL A 1 172 ? 1.765 0.611 -17.313 1.00 98.12 172 VAL A N 1
ATOM 1286 C CA . VAL A 1 172 ? 0.843 -0.018 -16.346 1.00 98.12 172 VAL A CA 1
ATOM 1287 C C . VAL A 1 172 ? -0.618 0.344 -16.645 1.00 98.12 172 VAL A C 1
ATOM 1289 O O . VAL A 1 172 ? -1.494 -0.522 -16.557 1.00 98.12 172 VAL A O 1
ATOM 1292 N N . ILE A 1 173 ? -0.876 1.590 -17.042 1.00 98.06 173 ILE A N 1
ATOM 1293 C CA . ILE A 1 173 ? -2.208 2.090 -17.405 1.00 98.06 173 ILE A CA 1
ATOM 1294 C C . ILE A 1 173 ? -2.658 1.489 -18.745 1.00 98.06 173 ILE A C 1
ATOM 1296 O O . ILE A 1 173 ? -3.768 0.960 -18.822 1.00 98.06 173 ILE A O 1
ATOM 1300 N N . ASP A 1 174 ? -1.781 1.443 -19.753 1.00 97.38 174 ASP A N 1
ATOM 1301 C CA . ASP A 1 174 ? -2.032 0.781 -21.047 1.00 97.38 174 ASP A CA 1
ATOM 1302 C C . ASP A 1 174 ? -2.238 -0.743 -20.911 1.00 97.38 174 ASP A C 1
ATOM 1304 O O . ASP A 1 174 ? -2.971 -1.369 -21.685 1.00 97.38 174 ASP A O 1
ATOM 1308 N N . ALA A 1 175 ? -1.646 -1.369 -19.888 1.00 97.19 175 ALA A N 1
ATOM 1309 C CA . ALA A 1 175 ? -1.925 -2.759 -19.528 1.00 97.19 175 ALA A CA 1
ATOM 1310 C C . ALA A 1 175 ? -3.310 -2.964 -18.873 1.00 97.19 175 ALA A C 1
ATOM 1312 O O . ALA A 1 175 ? -3.746 -4.114 -18.750 1.00 97.19 175 ALA A O 1
ATOM 1313 N N . GLY A 1 176 ? -4.000 -1.883 -18.490 1.00 95.94 176 GLY A N 1
ATOM 1314 C CA . GLY A 1 176 ? -5.344 -1.872 -17.908 1.00 95.94 176 GLY A CA 1
ATOM 1315 C C . GLY A 1 176 ? -5.400 -1.743 -16.381 1.00 95.94 176 GLY A C 1
ATOM 1316 O O . GLY A 1 176 ? -6.464 -1.976 -15.806 1.00 95.94 176 GLY A O 1
ATOM 1317 N N . VAL A 1 177 ? -4.296 -1.404 -15.703 1.00 97.69 177 VAL A N 1
ATOM 1318 C CA . VAL A 1 177 ? -4.270 -1.246 -14.237 1.00 97.69 177 VAL A CA 1
ATOM 1319 C C . VAL A 1 177 ? -4.511 0.210 -13.843 1.00 97.69 177 VAL A C 1
ATOM 1321 O O . VAL A 1 177 ? -3.712 1.094 -14.135 1.00 97.69 177 VAL A O 1
ATOM 1324 N N . THR A 1 178 ? -5.590 0.447 -13.098 1.00 96.31 178 THR A N 1
ATOM 1325 C CA . THR A 1 178 ? -6.017 1.780 -12.639 1.00 96.31 178 THR A CA 1
ATOM 1326 C C . THR A 1 178 ? -5.640 2.090 -11.185 1.00 96.31 178 THR A C 1
ATOM 1328 O O . THR A 1 178 ? -6.160 3.038 -10.605 1.00 96.31 178 THR A O 1
ATOM 1331 N N . SER A 1 179 ? -4.774 1.294 -10.551 1.00 97.31 179 SER A N 1
ATOM 1332 C CA . SER A 1 179 ? -4.371 1.471 -9.146 1.00 97.31 179 SER A CA 1
ATOM 1333 C C . SER A 1 179 ? -2.858 1.349 -8.977 1.00 97.31 179 SER A C 1
ATOM 1335 O O . SER A 1 179 ? -2.280 0.278 -9.177 1.00 97.31 179 SER A O 1
ATOM 1337 N N . ILE A 1 180 ? -2.214 2.450 -8.584 1.00 98.25 180 ILE A N 1
ATOM 1338 C CA . ILE A 1 180 ? -0.755 2.567 -8.483 1.00 98.25 180 ILE A CA 1
ATOM 1339 C C . ILE A 1 180 ? -0.349 3.045 -7.083 1.00 98.25 180 ILE A C 1
ATOM 1341 O O . ILE A 1 180 ? -0.817 4.072 -6.590 1.00 98.25 180 ILE A O 1
ATOM 1345 N N . LEU A 1 181 ? 0.580 2.324 -6.454 1.00 97.38 181 LEU A N 1
ATOM 1346 C CA . LEU A 1 181 ? 1.257 2.728 -5.221 1.00 97.38 181 LEU A CA 1
ATOM 1347 C C . LEU A 1 181 ? 2.663 3.235 -5.574 1.00 97.38 181 LEU A C 1
ATOM 1349 O O . LEU A 1 181 ? 3.561 2.448 -5.869 1.00 97.38 181 LEU A O 1
ATOM 1353 N N . ASN A 1 182 ? 2.849 4.553 -5.577 1.00 97.69 182 ASN A N 1
ATOM 1354 C CA . ASN A 1 182 ? 4.079 5.189 -6.042 1.00 97.69 182 ASN A CA 1
ATOM 1355 C C . ASN A 1 182 ? 5.029 5.524 -4.878 1.00 97.69 182 ASN A C 1
ATOM 1357 O O . ASN A 1 182 ? 4.711 6.374 -4.046 1.00 97.69 182 ASN A O 1
ATOM 1361 N N . PHE A 1 183 ? 6.210 4.902 -4.861 1.00 96.88 183 PHE A N 1
ATOM 1362 C CA . PHE A 1 183 ? 7.329 5.238 -3.971 1.00 96.88 183 PHE A CA 1
ATOM 1363 C C . PHE A 1 183 ? 8.436 6.049 -4.668 1.00 96.88 183 PHE A C 1
ATOM 1365 O O . PHE A 1 183 ? 9.367 6.501 -3.998 1.00 96.88 183 PHE A O 1
ATOM 1372 N N . ALA A 1 184 ? 8.378 6.240 -5.990 1.00 95.56 184 ALA A N 1
ATOM 1373 C CA . ALA A 1 184 ? 9.353 7.067 -6.689 1.00 95.56 184 ALA A CA 1
ATOM 1374 C C . ALA A 1 184 ? 9.194 8.548 -6.273 1.00 95.56 184 ALA A C 1
ATOM 1376 O O . ALA A 1 184 ? 8.064 9.025 -6.103 1.00 95.56 184 ALA A O 1
ATOM 1377 N N . PRO A 1 185 ? 10.291 9.318 -6.124 1.00 92.94 185 PRO A N 1
ATOM 1378 C CA . PRO A 1 185 ? 10.251 10.691 -5.612 1.00 92.94 185 PRO A CA 1
ATOM 1379 C C . PRO A 1 185 ? 9.840 11.710 -6.695 1.00 92.94 185 PRO A C 1
ATOM 1381 O O . PRO A 1 185 ? 10.499 12.721 -6.914 1.00 92.94 185 PRO A O 1
ATOM 1384 N N . VAL A 1 186 ? 8.728 11.437 -7.379 1.00 95.06 186 VAL A N 1
ATOM 1385 C CA . VAL A 1 186 ? 8.137 12.250 -8.450 1.00 95.06 186 VAL A CA 1
ATOM 1386 C C . VAL A 1 186 ? 6.607 12.205 -8.351 1.00 95.06 186 VAL A C 1
ATOM 1388 O O . VAL A 1 186 ? 6.042 11.282 -7.758 1.00 95.06 186 VAL A O 1
ATOM 1391 N N . VAL A 1 187 ? 5.927 13.216 -8.891 1.00 94.81 187 VAL A N 1
ATOM 1392 C CA . VAL A 1 187 ? 4.469 13.199 -9.081 1.00 94.81 187 VAL A CA 1
ATOM 1393 C C . VAL A 1 187 ? 4.189 12.635 -10.469 1.00 94.81 187 VAL A C 1
ATOM 1395 O O . VAL A 1 187 ? 4.701 13.167 -11.449 1.00 94.81 187 VAL A O 1
ATOM 1398 N N . LEU A 1 188 ? 3.404 11.561 -10.540 1.00 97.00 188 LEU A N 1
ATOM 1399 C CA . LEU A 1 188 ? 3.001 10.943 -11.803 1.00 97.00 188 LEU A CA 1
ATOM 1400 C C . LEU A 1 188 ? 1.842 11.729 -12.423 1.00 97.00 188 LEU A C 1
ATOM 1402 O O . LEU A 1 188 ? 0.902 12.103 -11.719 1.00 97.00 188 LEU A O 1
ATOM 1406 N N . SER A 1 189 ? 1.898 11.943 -13.733 1.00 97.44 189 SER A N 1
ATOM 1407 C CA . SER A 1 189 ? 0.766 12.411 -14.532 1.00 97.44 189 SER A CA 1
ATOM 1408 C C . SER A 1 189 ? -0.052 11.198 -14.970 1.00 97.44 189 SER A C 1
ATOM 1410 O O . SER A 1 189 ? 0.511 10.266 -15.535 1.00 97.44 189 SER A O 1
ATOM 1412 N N . VAL A 1 190 ? -1.359 11.182 -14.710 1.00 97.25 190 VAL A N 1
ATOM 1413 C CA . VAL A 1 190 ? -2.250 10.055 -15.046 1.00 97.25 190 VAL A CA 1
ATOM 1414 C C . VAL A 1 190 ? -3.614 10.561 -15.536 1.00 97.25 190 VAL A C 1
ATOM 1416 O O . VAL A 1 190 ? -4.005 11.674 -15.171 1.00 97.25 190 VAL A O 1
ATOM 1419 N N . PRO A 1 191 ? -4.346 9.793 -16.366 1.00 96.06 191 PRO A N 1
ATOM 1420 C CA . PRO A 1 191 ? -5.687 10.162 -16.809 1.00 96.06 191 PRO A CA 1
ATOM 1421 C C . PRO A 1 191 ? -6.737 9.988 -15.699 1.00 96.06 191 PRO A C 1
ATOM 1423 O O . PRO A 1 191 ? -6.515 9.321 -14.687 1.00 96.06 191 PRO A O 1
ATOM 1426 N N . GLU A 1 192 ? -7.916 10.577 -15.912 1.00 93.44 192 GLU A N 1
ATOM 1427 C CA . GLU A 1 192 ? -9.069 10.426 -15.019 1.00 93.44 192 GLU A CA 1
ATOM 1428 C C . GLU A 1 192 ? -9.462 8.944 -14.855 1.00 93.44 192 GLU A C 1
ATOM 1430 O O . GLU A 1 192 ? -9.490 8.181 -15.822 1.00 93.44 192 GLU A O 1
ATOM 1435 N N . GLY A 1 193 ? -9.761 8.534 -13.619 1.00 92.00 193 GLY A N 1
ATOM 1436 C CA . GLY A 1 193 ? -10.079 7.143 -13.274 1.00 92.00 193 GLY A CA 1
ATOM 1437 C C . GLY A 1 193 ? -8.874 6.263 -12.912 1.00 92.00 193 GLY A C 1
ATOM 1438 O O . GLY A 1 193 ? -9.079 5.095 -12.585 1.00 92.00 193 GLY A O 1
ATOM 1439 N N . VAL A 1 194 ? -7.645 6.797 -12.926 1.00 96.00 194 VAL A N 1
ATOM 1440 C CA . VAL A 1 194 ? -6.449 6.128 -12.384 1.00 96.00 194 VAL A CA 1
ATOM 1441 C C . VAL A 1 194 ? -6.118 6.678 -10.995 1.00 96.00 194 VAL A C 1
ATOM 1443 O O . VAL A 1 194 ? -5.804 7.854 -10.830 1.00 96.00 194 VAL A O 1
ATOM 1446 N N . GLU A 1 195 ? -6.144 5.806 -9.991 1.00 94.44 195 GLU A N 1
ATOM 1447 C CA . GLU A 1 195 ? -5.823 6.123 -8.600 1.00 94.44 195 GLU A CA 1
ATOM 1448 C C . GLU A 1 195 ? -4.322 5.955 -8.326 1.00 94.44 195 GLU A C 1
ATOM 1450 O O . GLU A 1 195 ? -3.786 4.843 -8.362 1.00 94.44 195 GLU A O 1
ATOM 1455 N N . VAL A 1 196 ? -3.637 7.058 -8.005 1.00 96.12 196 VAL A N 1
ATOM 1456 C CA . VAL A 1 196 ? -2.211 7.067 -7.635 1.00 96.12 196 VAL A CA 1
ATOM 1457 C C . VAL A 1 196 ? -2.048 7.467 -6.175 1.00 96.12 196 VAL A C 1
ATOM 1459 O O . VAL A 1 196 ? -2.213 8.629 -5.801 1.00 96.12 196 VAL A O 1
ATOM 1462 N N . ARG A 1 197 ? -1.621 6.521 -5.336 1.00 94.38 197 ARG A N 1
ATOM 1463 C CA . ARG A 1 197 ? -1.255 6.797 -3.944 1.00 94.38 197 ARG A CA 1
ATOM 1464 C C . ARG A 1 197 ? 0.259 6.954 -3.822 1.00 94.38 197 ARG A C 1
ATOM 1466 O O . ARG A 1 197 ? 0.986 5.964 -3.867 1.00 94.38 197 ARG A O 1
ATOM 1473 N N . LYS A 1 198 ? 0.744 8.187 -3.640 1.00 93.19 198 LYS A N 1
ATOM 1474 C CA . LYS A 1 198 ? 2.157 8.441 -3.307 1.00 93.19 198 LYS A CA 1
ATOM 1475 C C . LYS A 1 198 ? 2.458 8.003 -1.866 1.00 93.19 198 LYS A C 1
ATOM 1477 O O . LYS A 1 198 ? 1.646 8.233 -0.970 1.00 93.19 198 LYS A O 1
ATOM 1482 N N . VAL A 1 199 ? 3.641 7.438 -1.638 1.00 93.31 199 VAL A N 1
ATOM 1483 C CA . VAL A 1 199 ? 4.248 7.251 -0.314 1.00 93.31 199 VAL A CA 1
ATOM 1484 C C . VAL A 1 199 ? 5.602 7.954 -0.303 1.00 93.31 199 VAL A C 1
ATOM 1486 O O . VAL A 1 199 ? 6.457 7.664 -1.133 1.00 93.31 199 VAL A O 1
ATOM 1489 N N . ASP A 1 200 ? 5.800 8.881 0.634 1.00 89.06 200 ASP A N 1
ATOM 1490 C CA . ASP A 1 200 ? 7.027 9.675 0.742 1.00 89.06 200 ASP A CA 1
ATOM 1491 C C . ASP A 1 200 ? 7.524 9.691 2.192 1.00 89.06 200 ASP A C 1
ATOM 1493 O O . ASP A 1 200 ? 7.124 10.516 3.013 1.00 89.06 200 ASP A O 1
ATOM 1497 N N . LEU A 1 201 ? 8.394 8.733 2.516 1.00 86.88 201 LEU A N 1
ATOM 1498 C CA . LEU A 1 201 ? 8.910 8.552 3.874 1.00 86.88 201 LEU A CA 1
ATOM 1499 C C . LEU A 1 201 ? 9.774 9.736 4.345 1.00 86.88 201 LEU A C 1
ATOM 1501 O O . LEU A 1 201 ? 9.920 9.933 5.550 1.00 86.88 201 LEU A O 1
ATOM 1505 N N . ALA A 1 202 ? 10.329 10.535 3.425 1.00 84.50 202 ALA A N 1
ATOM 1506 C CA . ALA A 1 202 ? 11.104 11.719 3.777 1.00 84.50 202 ALA A CA 1
ATOM 1507 C C . ALA A 1 202 ? 10.190 12.864 4.239 1.00 84.50 202 ALA A C 1
ATOM 1509 O O . ALA A 1 202 ? 10.493 13.509 5.243 1.00 84.50 202 ALA A O 1
ATOM 1510 N N . ILE A 1 203 ? 9.047 13.072 3.574 1.00 85.06 203 ILE A N 1
ATOM 1511 C CA . ILE A 1 203 ? 8.036 14.054 4.003 1.00 85.06 203 ILE A CA 1
ATOM 1512 C C . ILE A 1 203 ? 7.457 13.684 5.379 1.00 85.06 203 ILE A C 1
ATOM 1514 O O . ILE A 1 203 ? 7.361 14.548 6.249 1.00 85.06 203 ILE A O 1
ATOM 1518 N N . GLU A 1 204 ? 7.146 12.408 5.628 1.00 86.94 204 GLU A N 1
ATOM 1519 C CA . GLU A 1 204 ? 6.667 11.957 6.948 1.00 86.94 204 GLU A CA 1
ATOM 1520 C C . GLU A 1 204 ? 7.698 12.242 8.063 1.00 86.94 204 GLU A C 1
ATOM 1522 O O . GLU A 1 204 ? 7.348 12.737 9.137 1.00 86.94 204 GLU A O 1
ATOM 1527 N N . LEU A 1 205 ? 8.993 12.015 7.801 1.00 88.50 205 LEU A N 1
ATOM 1528 C CA . LEU A 1 205 ? 10.071 12.345 8.743 1.00 88.50 205 LEU A CA 1
ATOM 1529 C C . LEU A 1 205 ? 10.247 13.860 8.948 1.00 88.50 205 LEU A C 1
ATOM 1531 O O . LEU A 1 205 ? 10.513 14.286 10.071 1.00 88.50 205 LEU A O 1
ATOM 1535 N N . GLN A 1 206 ? 10.053 14.687 7.915 1.00 87.56 206 GLN A N 1
ATOM 1536 C CA . GLN A 1 206 ? 10.063 16.154 8.043 1.00 87.56 206 GLN A CA 1
ATOM 1537 C C . GLN A 1 206 ? 8.905 16.658 8.921 1.00 87.56 206 GLN A C 1
ATOM 1539 O O . GLN A 1 206 ? 9.103 17.536 9.764 1.00 87.56 206 GLN A O 1
ATOM 1544 N N . ILE A 1 207 ? 7.714 16.065 8.783 1.00 87.25 207 ILE A N 1
ATOM 1545 C CA . ILE A 1 207 ? 6.553 16.365 9.635 1.00 87.25 207 ILE A CA 1
ATOM 1546 C C . ILE A 1 207 ? 6.841 15.983 11.095 1.00 87.25 207 ILE A C 1
ATOM 1548 O O . ILE A 1 207 ? 6.479 16.728 12.007 1.00 87.25 207 ILE A O 1
ATOM 1552 N N . LEU A 1 208 ? 7.517 14.858 11.349 1.00 88.81 208 LEU A N 1
ATOM 1553 C CA . LEU A 1 208 ? 7.944 14.485 12.702 1.00 88.81 208 LEU A CA 1
ATOM 1554 C C . LEU A 1 208 ? 9.014 15.439 13.258 1.00 88.81 208 LEU A C 1
ATOM 1556 O O . LEU A 1 208 ? 8.875 15.895 14.391 1.00 88.81 208 LEU A O 1
ATOM 1560 N N . ALA A 1 209 ? 10.018 15.820 12.464 1.00 88.31 209 ALA A N 1
ATOM 1561 C CA . ALA A 1 209 ? 11.062 16.762 12.878 1.00 88.31 209 ALA A CA 1
ATOM 1562 C C . ALA A 1 209 ? 10.488 18.127 13.308 1.00 88.31 209 ALA A C 1
ATOM 1564 O O . ALA A 1 209 ? 10.878 18.659 14.347 1.00 88.31 209 ALA A O 1
ATOM 1565 N N . PHE A 1 210 ? 9.496 18.649 12.576 1.00 87.94 210 PHE A N 1
ATOM 1566 C CA . PHE A 1 210 ? 8.751 19.851 12.971 1.00 87.94 210 PHE A CA 1
ATOM 1567 C C . PHE A 1 210 ? 8.064 19.686 14.338 1.00 87.94 210 PHE A C 1
ATOM 1569 O O . PHE A 1 210 ? 8.119 20.588 15.174 1.00 87.94 210 PHE A O 1
ATOM 1576 N N . HIS A 1 211 ? 7.443 18.535 14.607 1.00 85.44 211 HIS A N 1
ATOM 1577 C CA . HIS A 1 211 ? 6.814 18.284 15.905 1.00 85.44 211 HIS A CA 1
ATOM 1578 C C . HIS A 1 211 ? 7.830 18.161 17.049 1.00 85.44 211 HIS A C 1
ATOM 1580 O O . HIS A 1 211 ? 7.557 18.682 18.131 1.00 85.44 211 HIS A O 1
ATOM 1586 N N . GLU A 1 212 ? 8.993 17.537 16.835 1.00 89.25 212 GLU A N 1
ATOM 1587 C CA . GLU A 1 212 ? 10.043 17.466 17.862 1.00 89.25 212 GLU A CA 1
ATOM 1588 C C . GLU A 1 212 ? 10.658 18.841 18.156 1.00 89.25 212 GLU A C 1
ATOM 1590 O O . GLU A 1 212 ? 10.775 19.206 19.327 1.00 89.25 212 GLU A O 1
ATOM 1595 N N . GLN A 1 213 ? 10.935 19.661 17.132 1.00 88.75 213 GLN A N 1
ATOM 1596 C CA . GLN A 1 213 ? 11.377 21.048 17.327 1.00 88.75 213 GLN A CA 1
ATOM 1597 C C . GLN A 1 213 ? 10.381 21.822 18.207 1.00 88.75 213 GLN A C 1
ATOM 1599 O O . GLN A 1 213 ? 10.760 22.415 19.216 1.00 88.75 213 GLN A O 1
ATOM 1604 N N . ARG A 1 214 ? 9.079 21.748 17.898 1.00 86.06 214 ARG A N 1
ATOM 1605 C CA . ARG A 1 214 ? 8.047 22.461 18.670 1.00 86.06 214 ARG A CA 1
ATOM 1606 C C . ARG A 1 214 ? 7.774 21.876 20.060 1.00 86.06 214 ARG A C 1
ATOM 1608 O O . ARG A 1 214 ? 7.104 22.534 20.858 1.00 86.06 214 ARG A O 1
ATOM 1615 N N . LYS A 1 215 ? 8.266 20.674 20.379 1.00 86.19 215 LYS A N 1
ATOM 1616 C CA . LYS A 1 215 ? 8.328 20.167 21.762 1.00 86.19 215 LYS A CA 1
ATOM 1617 C C . LYS A 1 215 ? 9.519 20.767 22.509 1.00 86.19 215 LYS A C 1
ATOM 1619 O O . LYS A 1 215 ? 9.326 21.214 23.637 1.00 86.19 215 LYS A O 1
ATOM 1624 N N . ALA A 1 216 ? 10.697 20.823 21.883 1.00 84.50 216 ALA A N 1
ATOM 1625 C CA . ALA A 1 216 ? 11.899 21.425 22.465 1.00 84.50 216 ALA A CA 1
ATOM 1626 C C . ALA A 1 216 ? 11.679 22.911 22.804 1.00 84.50 216 ALA A C 1
ATOM 1628 O O . ALA A 1 216 ? 11.789 23.288 23.968 1.00 84.50 216 ALA A O 1
ATOM 1629 N N . GLU A 1 217 ? 11.196 23.708 21.840 1.00 84.19 217 GLU A N 1
ATOM 1630 C CA . GLU A 1 217 ? 10.832 25.127 22.027 1.00 84.19 217 GLU A CA 1
ATOM 1631 C C . GLU A 1 217 ? 9.901 25.349 23.237 1.00 84.19 217 GLU A C 1
ATOM 1633 O O . GLU A 1 217 ? 10.021 26.328 23.973 1.00 84.19 217 GLU A O 1
ATOM 1638 N N . ARG A 1 218 ? 8.950 24.429 23.464 1.00 79.44 218 ARG A N 1
ATOM 1639 C CA . ARG A 1 218 ? 8.000 24.496 24.588 1.00 79.44 218 ARG A CA 1
ATOM 1640 C C . ARG A 1 218 ? 8.622 24.093 25.921 1.00 79.44 218 ARG A C 1
ATOM 1642 O O . ARG A 1 218 ? 8.232 24.653 26.943 1.00 79.44 218 ARG A O 1
ATOM 1649 N N . ALA A 1 219 ? 9.552 23.141 25.925 1.00 75.81 219 ALA A N 1
ATOM 1650 C CA . ALA A 1 219 ? 10.293 22.762 27.124 1.00 75.81 219 ALA A CA 1
ATOM 1651 C C . ALA A 1 219 ? 11.218 23.906 27.580 1.00 75.81 219 ALA A C 1
ATOM 1653 O O . ALA A 1 219 ? 11.221 24.260 28.757 1.00 75.81 219 ALA A O 1
ATOM 1654 N N . GLU A 1 220 ? 11.916 24.547 26.641 1.00 72.56 220 GLU A N 1
ATOM 1655 C CA . GLU A 1 220 ? 12.796 25.698 26.885 1.00 72.56 220 GLU A CA 1
ATOM 1656 C C . GLU A 1 220 ? 12.017 26.936 27.360 1.00 72.56 220 GLU A C 1
ATOM 1658 O O . GLU A 1 220 ? 12.353 27.540 28.384 1.00 72.56 220 GLU A O 1
ATOM 1663 N N . ALA A 1 221 ? 10.915 27.281 26.682 1.00 71.88 221 ALA A N 1
ATOM 1664 C CA . ALA A 1 221 ? 10.037 28.372 27.108 1.00 71.88 221 ALA A CA 1
ATOM 1665 C C . ALA A 1 221 ? 9.390 28.102 28.481 1.00 71.88 221 ALA A C 1
ATOM 1667 O O . ALA A 1 221 ? 9.260 29.019 29.292 1.00 71.88 221 ALA A O 1
ATOM 1668 N N . GLY A 1 222 ? 9.033 26.846 28.776 1.00 60.59 222 GLY A N 1
ATOM 1669 C CA . GLY A 1 222 ? 8.532 26.430 30.089 1.00 60.59 222 GLY A CA 1
ATOM 1670 C C . GLY A 1 222 ? 9.581 26.521 31.203 1.00 60.59 222 GLY A C 1
ATOM 1671 O O . GLY A 1 222 ? 9.241 26.870 32.332 1.00 60.59 222 GLY A O 1
ATOM 1672 N N . ALA A 1 223 ? 10.856 26.272 30.891 1.00 58.69 223 ALA A N 1
ATOM 1673 C CA . ALA A 1 223 ? 11.966 26.383 31.840 1.00 58.69 223 ALA A CA 1
ATOM 1674 C C . ALA A 1 223 ? 12.378 27.839 32.143 1.00 58.69 223 ALA A C 1
ATOM 1676 O O . ALA A 1 223 ? 12.976 28.096 33.187 1.00 58.69 223 ALA A O 1
ATOM 1677 N N . THR A 1 224 ? 12.039 28.787 31.262 1.00 56.84 224 THR A N 1
ATOM 1678 C CA . THR A 1 224 ? 12.429 30.209 31.362 1.00 56.84 224 THR A CA 1
ATOM 1679 C C . THR A 1 224 ? 11.349 31.081 32.034 1.00 56.84 224 THR A C 1
ATOM 1681 O O . THR A 1 224 ? 11.525 32.287 32.202 1.00 56.84 224 THR A O 1
ATOM 1684 N N . ALA A 1 225 ? 10.225 30.498 32.468 1.00 47.31 225 ALA A N 1
ATOM 1685 C CA . ALA A 1 225 ? 9.208 31.217 33.236 1.00 47.31 225 ALA A CA 1
ATOM 1686 C C . ALA A 1 225 ? 9.784 31.714 34.586 1.00 47.31 225 ALA A C 1
ATOM 1688 O O . ALA A 1 225 ? 10.352 30.915 35.339 1.00 47.31 225 ALA A O 1
ATOM 1689 N N . PRO A 1 226 ? 9.649 33.009 34.935 1.00 47.75 226 PRO A N 1
ATOM 1690 C CA . PRO A 1 226 ? 10.264 33.553 36.140 1.00 47.75 226 PRO A CA 1
ATOM 1691 C C . PRO A 1 226 ? 9.628 32.953 37.397 1.00 47.75 226 PRO A C 1
ATOM 1693 O O . PRO A 1 226 ? 8.419 33.063 37.612 1.00 47.75 226 PRO A O 1
ATOM 1696 N N . ARG A 1 227 ? 10.452 32.362 38.271 1.00 49.00 227 ARG A N 1
ATOM 1697 C CA . ARG A 1 227 ? 10.026 32.000 39.629 1.00 49.00 227 ARG A CA 1
ATOM 1698 C C . ARG A 1 227 ? 9.694 33.285 40.384 1.00 49.00 227 ARG A C 1
ATOM 1700 O O . ARG A 1 227 ? 10.597 34.035 40.746 1.00 49.00 227 ARG A O 1
ATOM 1707 N N . GLY A 1 228 ? 8.401 33.536 40.589 1.00 39.84 228 GLY A N 1
ATOM 1708 C CA . GLY A 1 228 ? 7.926 34.668 41.379 1.00 39.84 228 GLY A CA 1
ATOM 1709 C C . GLY A 1 228 ? 8.549 34.657 42.775 1.00 39.84 228 GLY A C 1
ATOM 1710 O O . GLY A 1 228 ? 8.685 33.598 43.389 1.00 39.84 228 GLY A O 1
ATOM 1711 N N . VAL A 1 229 ? 8.949 35.836 43.255 1.00 42.31 229 VAL A N 1
ATOM 1712 C CA . VAL A 1 229 ? 9.566 35.995 44.577 1.00 42.31 229 VAL A CA 1
ATOM 1713 C C . VAL A 1 229 ? 8.575 35.522 45.639 1.00 42.31 229 VAL A C 1
ATOM 1715 O O . VAL A 1 229 ? 7.443 36.005 45.689 1.00 42.31 229 VAL A O 1
ATOM 1718 N N . ALA A 1 230 ? 8.984 34.565 46.473 1.00 38.03 230 ALA A N 1
ATOM 1719 C CA . ALA A 1 230 ? 8.146 34.077 47.558 1.00 38.03 230 ALA A CA 1
ATOM 1720 C C . ALA A 1 230 ? 7.959 35.192 48.597 1.00 38.03 230 ALA A C 1
ATOM 1722 O O . ALA A 1 230 ? 8.930 35.660 49.188 1.00 38.03 230 ALA A O 1
ATOM 1723 N N . ALA A 1 231 ? 6.713 35.619 48.811 1.00 38.69 231 ALA A N 1
ATOM 1724 C CA . ALA A 1 231 ? 6.381 36.538 49.889 1.00 38.69 231 ALA A CA 1
ATOM 1725 C C . ALA A 1 231 ? 6.489 35.797 51.229 1.00 38.69 231 ALA A C 1
ATOM 1727 O O . ALA A 1 231 ? 5.754 34.841 51.479 1.00 38.69 231 ALA A O 1
ATOM 1728 N N . GLU A 1 232 ? 7.422 36.226 52.074 1.00 34.44 232 GLU A N 1
ATOM 1729 C CA . GLU A 1 232 ? 7.630 35.651 53.399 1.00 34.44 232 GLU A CA 1
ATOM 1730 C C . GLU A 1 232 ? 6.485 36.063 54.337 1.00 34.44 232 GLU A C 1
ATOM 1732 O O . GLU A 1 232 ? 6.283 37.245 54.614 1.00 34.44 232 GLU A O 1
ATOM 1737 N N . VAL A 1 233 ? 5.712 35.081 54.809 1.00 37.66 233 VAL A N 1
ATOM 1738 C CA . VAL A 1 233 ? 4.626 35.279 55.780 1.00 37.66 233 VAL A CA 1
ATOM 1739 C C . VAL A 1 233 ? 4.965 34.489 57.037 1.00 37.66 233 VAL A C 1
ATOM 1741 O O . VAL A 1 233 ? 4.737 33.283 57.108 1.00 37.66 233 VAL A O 1
ATOM 1744 N N . THR A 1 234 ? 5.540 35.172 58.025 1.00 37.31 234 THR A N 1
ATOM 1745 C CA . THR A 1 234 ? 5.948 34.582 59.305 1.00 37.31 234 THR A CA 1
ATOM 1746 C C . THR A 1 234 ? 4.741 34.409 60.242 1.00 37.31 234 THR A C 1
ATOM 1748 O O . THR A 1 234 ? 4.131 35.412 60.622 1.00 37.31 234 THR A O 1
ATOM 1751 N N . PRO A 1 235 ? 4.385 33.184 60.675 1.00 36.88 235 PRO A N 1
ATOM 1752 C CA . PRO A 1 235 ? 3.426 32.984 61.758 1.00 36.88 235 PRO A CA 1
ATOM 1753 C C . PRO A 1 235 ? 4.114 33.126 63.136 1.00 36.88 235 PRO A C 1
ATOM 1755 O O . PRO A 1 235 ? 5.229 32.632 63.310 1.00 36.88 235 PRO A O 1
ATOM 1758 N N . PRO A 1 236 ? 3.479 33.761 64.138 1.00 38.72 236 PRO A N 1
ATOM 1759 C CA . PRO A 1 236 ? 3.992 33.813 65.509 1.00 38.72 236 PRO A CA 1
ATOM 1760 C C . PRO A 1 236 ? 3.521 32.605 66.343 1.00 38.72 236 PRO A C 1
ATOM 1762 O O . PRO A 1 236 ? 2.380 32.172 66.188 1.00 38.72 236 PRO A O 1
ATOM 1765 N N . GLY A 1 237 ? 4.340 32.109 67.283 1.00 31.06 237 GLY A N 1
ATOM 1766 C CA . GLY A 1 237 ? 3.858 31.143 68.287 1.00 31.06 237 GLY A CA 1
ATOM 1767 C C . GLY A 1 237 ? 4.896 30.257 68.991 1.00 31.06 237 GLY A C 1
ATOM 1768 O O . GLY A 1 237 ? 5.003 29.084 68.663 1.00 31.06 237 GLY A O 1
ATOM 1769 N N . GLU A 1 238 ? 5.539 30.805 70.029 1.00 31.52 238 GLU A N 1
ATOM 1770 C CA . GLU A 1 238 ? 6.042 30.080 71.222 1.00 31.52 238 GLU A CA 1
ATOM 1771 C C . GLU A 1 238 ? 7.109 28.963 71.039 1.00 31.52 238 GLU A C 1
ATOM 1773 O O . GLU A 1 238 ? 7.618 28.702 69.953 1.00 31.52 238 GLU A O 1
ATOM 1778 N N . ALA A 1 239 ? 7.585 28.397 72.157 1.00 31.66 239 ALA A N 1
ATOM 1779 C CA . ALA A 1 239 ? 8.799 27.571 72.246 1.00 31.66 239 ALA A CA 1
ATOM 1780 C C . ALA A 1 239 ? 8.661 26.444 73.289 1.00 31.66 239 ALA A C 1
ATOM 1782 O O . ALA A 1 239 ? 7.743 26.506 74.099 1.00 31.66 239 ALA A O 1
ATOM 1783 N N . VAL A 1 240 ? 9.610 25.482 73.330 1.00 32.12 240 VAL A N 1
ATOM 1784 C CA . VAL A 1 240 ? 10.244 24.938 74.568 1.00 32.12 240 VAL A CA 1
ATOM 1785 C C . VAL A 1 240 ? 11.338 23.869 74.275 1.00 32.12 240 VAL A C 1
ATOM 1787 O O . VAL A 1 240 ? 11.055 22.747 73.887 1.00 32.12 240 VAL A O 1
ATOM 1790 N N . ALA A 1 241 ? 12.599 24.277 74.488 1.00 29.61 241 ALA A N 1
ATOM 1791 C CA . ALA A 1 241 ? 13.764 23.604 75.116 1.00 29.61 241 ALA A CA 1
ATOM 1792 C C . ALA A 1 241 ? 14.234 22.125 74.877 1.00 29.61 241 ALA A C 1
ATOM 1794 O O . ALA A 1 241 ? 13.460 21.178 74.885 1.00 29.61 241 ALA A O 1
ATOM 1795 N N . ARG A 1 242 ? 15.585 21.983 74.974 1.00 32.59 242 ARG A N 1
ATOM 1796 C CA . ARG A 1 242 ? 16.476 20.795 75.213 1.00 32.59 242 ARG A CA 1
ATOM 1797 C C . ARG A 1 242 ? 16.771 19.880 73.993 1.00 32.59 242 ARG A C 1
ATOM 1799 O O . ARG A 1 242 ? 15.843 19.453 73.332 1.00 32.59 242 ARG A O 1
ATOM 1806 N N . ALA A 1 243 ? 18.025 19.681 73.528 1.00 28.94 243 ALA A N 1
ATOM 1807 C CA . ALA A 1 243 ? 19.285 19.144 74.133 1.00 28.94 243 ALA A CA 1
ATOM 1808 C C . ALA A 1 243 ? 19.331 17.587 74.119 1.00 28.94 243 ALA A C 1
ATOM 1810 O O . ALA A 1 243 ? 18.294 16.993 74.379 1.00 28.94 243 ALA A O 1
ATOM 1811 N N . ALA A 1 244 ? 20.424 16.837 73.860 1.00 29.11 244 ALA A N 1
ATOM 1812 C CA . ALA A 1 244 ? 21.857 17.066 73.513 1.00 29.11 244 ALA A CA 1
ATOM 1813 C C . ALA A 1 244 ? 22.412 15.776 72.784 1.00 29.11 244 ALA A C 1
ATOM 1815 O O . ALA A 1 244 ? 21.586 14.922 72.480 1.00 29.11 244 ALA A O 1
ATOM 1816 N N . GLN A 1 245 ? 23.694 15.468 72.467 1.00 28.75 245 GLN A N 1
ATOM 1817 C CA . GLN A 1 245 ? 25.047 16.082 72.570 1.00 28.75 245 GLN A CA 1
ATOM 1818 C C . GLN A 1 245 ? 26.063 15.312 71.652 1.00 28.75 245 GLN A C 1
ATOM 1820 O O . GLN A 1 245 ? 25.731 14.220 71.200 1.00 28.75 245 GLN A O 1
ATOM 1825 N N . GLY A 1 246 ? 27.304 15.812 71.462 1.00 28.52 246 GLY A N 1
ATOM 1826 C CA . GLY A 1 246 ? 28.441 15.139 70.763 1.00 28.52 246 GLY A CA 1
ATOM 1827 C C . GLY A 1 246 ? 28.531 15.445 69.249 1.00 28.52 246 GLY A C 1
ATOM 1828 O O . GLY A 1 246 ? 27.495 15.529 68.601 1.00 28.52 246 GLY A O 1
ATOM 1829 N N . GLU A 1 247 ? 29.660 15.789 68.603 1.00 30.53 247 GLU A N 1
ATOM 1830 C CA . GLU A 1 247 ? 31.064 15.281 68.606 1.00 30.53 247 GLU A CA 1
ATOM 1831 C C . GLU A 1 247 ? 31.246 13.897 67.945 1.00 30.53 247 GLU A C 1
ATOM 1833 O O . GLU A 1 247 ? 30.467 12.993 68.214 1.00 30.53 247 GLU A O 1
ATOM 1838 N N . ALA A 1 248 ? 32.266 13.623 67.115 1.00 29.66 248 ALA A N 1
ATOM 1839 C CA . ALA A 1 248 ? 33.197 14.467 66.337 1.00 29.66 248 ALA A CA 1
ATOM 1840 C C . ALA A 1 248 ? 33.821 13.613 65.193 1.00 29.66 248 ALA A C 1
ATOM 1842 O O . ALA A 1 248 ? 33.679 12.392 65.184 1.00 29.66 248 ALA A O 1
ATOM 1843 N N . ALA A 1 249 ? 34.499 14.226 64.214 1.00 31.03 249 ALA A N 1
ATOM 1844 C CA . ALA A 1 249 ? 35.043 13.527 63.035 1.00 31.03 249 ALA A CA 1
ATOM 1845 C C . ALA A 1 249 ? 36.489 13.013 63.206 1.00 31.03 249 ALA A C 1
ATOM 1847 O O . ALA A 1 249 ? 37.271 13.648 63.905 1.00 31.03 249 ALA A O 1
ATOM 1848 N N . ILE A 1 250 ? 36.874 11.969 62.449 1.00 33.88 250 ILE A N 1
ATOM 1849 C CA . ILE A 1 250 ? 38.215 11.816 61.831 1.00 33.88 250 ILE A CA 1
ATOM 1850 C C . ILE A 1 250 ? 38.184 10.867 60.611 1.00 33.88 250 ILE A C 1
ATOM 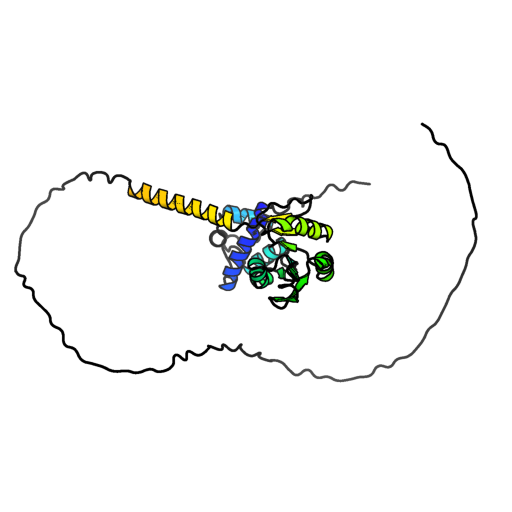1852 O O . ILE A 1 250 ? 37.341 9.980 60.516 1.00 33.88 250 ILE A O 1
ATOM 1856 N N . ASN A 1 251 ? 39.125 11.071 59.680 1.00 29.28 251 ASN A N 1
ATOM 1857 C CA . ASN A 1 251 ? 39.401 10.221 58.507 1.00 29.28 251 ASN A CA 1
ATOM 1858 C C . ASN A 1 251 ? 40.491 9.170 58.813 1.00 29.28 251 ASN A C 1
ATOM 1860 O O . ASN A 1 251 ? 41.334 9.447 59.664 1.00 29.28 251 ASN A O 1
ATOM 1864 N N . ALA A 1 252 ? 40.586 8.080 58.024 1.00 29.42 252 ALA A N 1
ATOM 1865 C CA . ALA A 1 252 ? 41.739 7.819 57.123 1.00 29.42 252 ALA A CA 1
ATOM 1866 C C . ALA A 1 252 ? 41.794 6.396 56.490 1.00 29.42 252 ALA A C 1
ATOM 1868 O O . ALA A 1 252 ? 41.503 5.403 57.140 1.00 29.42 252 ALA A O 1
ATOM 1869 N N . ALA A 1 253 ? 42.253 6.356 55.228 1.00 29.89 253 ALA A N 1
ATOM 1870 C CA . ALA A 1 253 ? 43.084 5.342 54.538 1.00 29.89 253 ALA A CA 1
ATOM 1871 C C . ALA A 1 253 ? 42.856 3.806 54.694 1.00 29.89 253 ALA A C 1
ATOM 1873 O O . ALA A 1 253 ? 43.157 3.210 55.719 1.00 29.89 253 ALA A O 1
ATOM 1874 N N . ALA A 1 254 ? 42.466 3.161 53.577 1.00 33.69 254 ALA A N 1
ATOM 1875 C CA . ALA A 1 254 ? 43.302 2.300 52.695 1.00 33.69 254 ALA A CA 1
ATOM 1876 C C . ALA A 1 254 ? 44.512 1.523 53.308 1.00 33.69 254 ALA A C 1
ATOM 1878 O O . ALA A 1 254 ? 45.262 2.122 54.077 1.00 33.69 254 ALA A O 1
ATOM 1879 N N . PRO A 1 255 ? 44.818 0.265 52.875 1.00 45.06 255 PRO A N 1
ATOM 1880 C CA . PRO A 1 255 ? 45.150 -0.024 51.462 1.00 45.06 255 PRO A CA 1
ATOM 1881 C C . PRO A 1 255 ? 44.741 -1.412 50.886 1.00 45.06 255 PRO A C 1
ATOM 1883 O O . PRO A 1 255 ? 44.008 -2.183 51.497 1.00 45.06 255 PRO A O 1
ATOM 1886 N N . TYR A 1 256 ? 45.212 -1.679 49.657 1.00 32.12 256 TYR A N 1
ATOM 1887 C CA . TYR A 1 256 ? 45.015 -2.879 48.821 1.00 32.12 256 TYR A CA 1
ATOM 1888 C C . TYR A 1 256 ? 45.885 -4.094 49.218 1.00 32.12 256 TYR A C 1
ATOM 1890 O O . TYR A 1 256 ? 46.898 -3.946 49.899 1.00 32.12 256 TYR A O 1
ATOM 1898 N N . GLY A 1 257 ? 45.557 -5.267 48.655 1.00 32.72 257 GLY A N 1
ATOM 1899 C CA . GLY A 1 257 ? 46.467 -6.408 48.478 1.00 32.72 257 GLY A CA 1
ATOM 1900 C C . GLY A 1 257 ? 46.104 -7.229 47.227 1.00 32.72 257 GLY A C 1
ATOM 1901 O O . GLY A 1 257 ? 44.923 -7.445 46.967 1.00 32.72 257 GLY A O 1
ATOM 1902 N N . GLU A 1 258 ? 47.102 -7.661 46.447 1.00 34.84 258 GLU A N 1
ATOM 1903 C CA . GLU A 1 258 ? 46.945 -8.399 45.177 1.00 34.84 258 GLU A CA 1
ATOM 1904 C C . GLU A 1 258 ? 47.465 -9.847 45.253 1.00 34.84 258 GLU A C 1
ATOM 1906 O O . GLU A 1 258 ? 48.440 -10.102 45.953 1.00 34.84 258 GLU A O 1
ATOM 1911 N N . VAL A 1 259 ? 46.855 -10.748 44.467 1.00 37.25 259 VAL A N 1
ATOM 1912 C CA . VAL A 1 259 ? 47.410 -11.862 43.642 1.00 37.25 259 VAL A CA 1
ATOM 1913 C C . VAL A 1 259 ? 46.197 -12.514 42.933 1.00 37.25 259 VAL A C 1
ATOM 1915 O O . VAL A 1 259 ? 45.123 -12.559 43.521 1.00 37.25 259 VAL A O 1
ATOM 1918 N N . GLY A 1 260 ? 46.195 -12.999 41.684 1.00 32.06 260 GLY A N 1
ATOM 1919 C CA . GLY A 1 260 ? 47.258 -13.461 40.779 1.00 32.06 260 GLY A CA 1
ATOM 1920 C C . GLY A 1 260 ? 47.123 -14.989 40.592 1.00 32.06 260 GLY A C 1
ATOM 1921 O O . GLY A 1 260 ? 47.177 -15.699 41.586 1.00 32.06 260 GLY A O 1
ATOM 1922 N N . GLY A 1 261 ? 46.922 -15.585 39.405 1.00 32.19 261 GLY A N 1
ATOM 1923 C CA . GLY A 1 261 ? 46.765 -15.071 38.032 1.00 32.19 261 GLY A CA 1
ATOM 1924 C C . GLY A 1 261 ? 46.520 -16.230 37.026 1.00 32.19 261 GLY A C 1
ATOM 1925 O O . GLY A 1 261 ? 46.109 -17.308 37.440 1.00 32.19 261 GLY A O 1
ATOM 1926 N N . THR A 1 262 ? 46.856 -16.035 35.739 1.00 35.44 262 THR A N 1
ATOM 1927 C CA . THR A 1 262 ? 46.867 -17.014 34.605 1.00 35.44 262 THR A CA 1
ATOM 1928 C C . THR A 1 262 ? 45.533 -17.508 33.995 1.00 35.44 262 THR A C 1
ATOM 1930 O O . THR A 1 262 ? 44.610 -17.907 34.695 1.00 35.44 262 THR A O 1
ATOM 1933 N N . GLY A 1 263 ? 45.480 -17.499 32.650 1.00 32.34 263 GLY A N 1
ATOM 1934 C CA . GLY A 1 263 ? 44.564 -18.280 31.788 1.00 32.34 263 GLY A CA 1
ATOM 1935 C C . GLY A 1 263 ? 45.285 -19.510 31.186 1.00 32.34 263 GLY A C 1
ATOM 1936 O O . GLY A 1 263 ? 46.313 -19.884 31.758 1.00 32.34 263 GLY A O 1
ATOM 1937 N N . PRO A 1 264 ? 44.837 -20.129 30.062 1.00 49.09 264 PRO A N 1
ATOM 1938 C CA . PRO A 1 264 ? 44.343 -19.436 28.855 1.00 49.09 264 PRO A CA 1
ATOM 1939 C C . PRO A 1 264 ? 43.099 -20.048 28.144 1.00 49.09 264 PRO A C 1
ATOM 1941 O O . PRO A 1 264 ? 42.610 -21.108 28.515 1.00 49.09 264 PRO A O 1
ATOM 1944 N N . ASP A 1 265 ? 42.634 -19.328 27.114 1.00 35.00 265 ASP A N 1
ATOM 1945 C CA . ASP A 1 265 ? 41.961 -19.710 25.849 1.00 35.00 265 ASP A CA 1
ATOM 1946 C C . ASP A 1 265 ? 41.065 -20.973 25.738 1.00 35.00 265 ASP A C 1
ATOM 1948 O O . ASP A 1 265 ? 41.499 -22.107 25.934 1.00 35.00 265 ASP A O 1
ATOM 1952 N N . GLY A 1 266 ? 39.829 -20.779 25.243 1.00 32.66 266 GLY A N 1
ATOM 1953 C CA . GLY A 1 266 ? 38.909 -21.844 24.807 1.00 32.66 266 GLY A CA 1
ATOM 1954 C C . GLY A 1 266 ? 37.691 -21.318 24.018 1.00 32.66 266 GLY A C 1
ATOM 1955 O O . GLY A 1 266 ? 37.095 -20.315 24.399 1.00 32.66 266 GLY A O 1
ATOM 1956 N N . ASP A 1 267 ? 37.345 -21.990 22.913 1.00 34.19 267 ASP A N 1
ATOM 1957 C CA . ASP A 1 267 ? 36.416 -21.568 21.841 1.00 34.19 267 ASP A CA 1
ATOM 1958 C C . ASP A 1 267 ? 35.053 -20.946 22.225 1.00 34.19 267 ASP A C 1
ATOM 1960 O O . ASP A 1 267 ? 34.292 -21.455 23.050 1.00 34.19 267 ASP A O 1
ATOM 1964 N N . ALA A 1 268 ? 34.653 -19.922 21.459 1.00 36.16 268 ALA A N 1
ATOM 1965 C CA . ALA A 1 268 ? 33.323 -19.309 21.502 1.00 36.16 268 ALA A CA 1
ATOM 1966 C C . ALA A 1 268 ? 32.288 -20.059 20.627 1.00 36.16 268 ALA A C 1
ATOM 1968 O O . ALA A 1 268 ? 31.887 -19.592 19.561 1.00 36.16 268 ALA A O 1
ATOM 1969 N N . GLY A 1 269 ? 31.826 -21.226 21.088 1.00 31.30 269 GLY A N 1
ATOM 1970 C CA . GLY A 1 269 ? 30.823 -22.058 20.401 1.00 31.30 269 GLY A CA 1
ATOM 1971 C C . GLY A 1 269 ? 29.375 -21.869 20.885 1.00 31.30 269 GLY A C 1
ATOM 1972 O O . GLY A 1 269 ? 28.835 -22.751 21.550 1.00 31.30 269 GLY A O 1
ATOM 1973 N N . ALA A 1 270 ? 28.714 -20.755 20.548 1.00 36.53 270 ALA A N 1
ATOM 1974 C CA . ALA A 1 270 ? 27.304 -20.523 20.907 1.00 36.53 270 ALA A CA 1
ATOM 1975 C C . ALA A 1 270 ? 26.329 -21.149 19.882 1.00 36.53 270 ALA A C 1
ATOM 1977 O O . ALA A 1 270 ? 26.246 -20.711 18.735 1.00 36.53 270 ALA A O 1
ATOM 1978 N N . GLY A 1 271 ? 25.590 -22.188 20.292 1.00 32.06 271 GLY A N 1
ATOM 1979 C CA . GLY A 1 271 ? 24.738 -22.992 19.403 1.00 32.06 271 GLY A CA 1
ATOM 1980 C C . GLY A 1 271 ? 23.418 -22.337 18.964 1.00 32.06 271 GLY A C 1
ATOM 1981 O O . GLY A 1 271 ? 22.815 -21.547 19.690 1.00 32.06 271 GLY A O 1
ATOM 1982 N N . ALA A 1 272 ? 22.933 -22.719 17.779 1.00 32.34 272 ALA A N 1
ATOM 1983 C CA . ALA A 1 272 ? 21.655 -22.260 17.234 1.00 32.34 272 ALA A CA 1
ATOM 1984 C C . ALA A 1 272 ? 20.448 -22.906 17.941 1.00 32.34 272 ALA A C 1
ATOM 1986 O O . ALA A 1 272 ? 20.382 -24.126 18.096 1.00 32.34 272 ALA A O 1
ATOM 1987 N N . LEU A 1 273 ? 19.451 -22.096 18.313 1.00 33.84 273 LEU A N 1
ATOM 1988 C CA . LEU A 1 273 ? 18.242 -22.564 18.994 1.00 33.84 273 LEU A CA 1
ATOM 1989 C C . LEU A 1 273 ? 17.169 -23.022 17.984 1.00 33.84 273 LEU A C 1
ATOM 1991 O O . LEU A 1 273 ? 16.313 -22.245 17.561 1.00 33.84 273 LEU A O 1
ATOM 1995 N N . THR A 1 274 ? 17.206 -24.292 17.581 1.00 32.12 274 THR A N 1
ATOM 1996 C CA . THR A 1 274 ? 16.200 -24.879 16.677 1.00 32.12 274 THR A CA 1
ATOM 1997 C C . THR A 1 274 ? 14.869 -25.133 17.389 1.00 32.12 274 THR A C 1
ATOM 1999 O O . THR A 1 274 ? 14.728 -26.110 18.125 1.00 32.12 274 THR A O 1
ATOM 2002 N N . VAL A 1 275 ? 13.866 -24.289 17.131 1.00 38.38 275 VAL A N 1
ATOM 2003 C CA . VAL A 1 275 ? 12.481 -24.500 17.585 1.00 38.38 275 VAL A CA 1
ATOM 2004 C C . VAL A 1 275 ? 11.730 -25.376 16.577 1.00 38.38 275 VAL A C 1
ATOM 2006 O O . VAL A 1 275 ? 11.537 -24.986 15.427 1.00 38.38 275 VAL A O 1
ATOM 2009 N N . ALA A 1 276 ? 11.293 -26.561 17.009 1.00 38.16 276 ALA A N 1
ATOM 2010 C CA . ALA A 1 276 ? 10.478 -27.466 16.198 1.00 38.16 276 ALA A CA 1
ATOM 2011 C C . ALA A 1 276 ? 8.975 -27.103 16.266 1.00 38.16 276 ALA A C 1
ATOM 2013 O O . ALA A 1 276 ? 8.497 -26.698 17.328 1.00 38.16 276 ALA A O 1
ATOM 2014 N N . PRO A 1 277 ? 8.202 -27.272 15.175 1.00 43.62 277 PRO A N 1
ATOM 2015 C CA . PRO A 1 277 ? 6.756 -27.066 15.191 1.00 43.62 277 PRO A CA 1
ATOM 2016 C C . PRO A 1 277 ? 6.020 -28.234 15.885 1.00 43.62 277 PRO A C 1
ATOM 2018 O O . PRO A 1 277 ? 6.446 -29.385 15.759 1.00 43.62 277 PRO A O 1
ATOM 2021 N N . PRO A 1 278 ? 4.894 -27.982 16.581 1.00 45.53 278 PRO A N 1
ATOM 2022 C CA . PRO A 1 278 ? 4.100 -29.034 17.213 1.00 45.53 278 PRO A CA 1
ATOM 2023 C C . PRO A 1 278 ? 3.382 -29.923 16.182 1.00 45.53 278 PRO A C 1
ATOM 2025 O O . PRO A 1 278 ? 2.984 -29.475 15.105 1.00 45.53 278 PRO A O 1
ATOM 2028 N N . GLY A 1 279 ? 3.210 -31.202 16.530 1.00 35.94 279 GLY A N 1
ATOM 2029 C CA . GLY A 1 279 ? 2.619 -32.217 15.655 1.00 35.94 279 GLY A CA 1
ATOM 2030 C C . GLY A 1 279 ? 1.108 -32.076 15.434 1.00 35.94 279 GLY A C 1
ATOM 2031 O O . GLY A 1 279 ? 0.387 -31.470 16.226 1.00 35.94 279 GLY A O 1
ATOM 2032 N N . ARG A 1 280 ? 0.618 -32.690 14.349 1.00 35.22 280 ARG A N 1
ATOM 2033 C CA . ARG A 1 280 ? -0.819 -32.846 14.072 1.00 35.22 280 ARG A CA 1
ATOM 2034 C C . ARG A 1 280 ? -1.389 -33.994 14.910 1.00 35.22 280 ARG A C 1
ATOM 2036 O O . ARG A 1 280 ? -0.799 -35.069 14.934 1.00 35.22 280 ARG A O 1
ATOM 2043 N N . ASN A 1 281 ? -2.554 -33.788 15.523 1.00 37.19 281 ASN A N 1
ATOM 2044 C CA . ASN A 1 281 ? -3.341 -34.866 16.128 1.00 37.19 281 ASN A CA 1
ATOM 2045 C C . ASN A 1 281 ? -4.380 -35.381 15.124 1.00 37.19 281 ASN A C 1
ATOM 2047 O O . ASN A 1 281 ? -5.378 -34.707 14.865 1.00 37.19 281 ASN A O 1
ATOM 2051 N N . ASP A 1 282 ? -4.171 -36.588 14.599 1.00 36.31 282 ASP A N 1
ATOM 2052 C CA . ASP A 1 282 ? -5.159 -37.289 13.776 1.00 36.31 282 ASP A CA 1
ATOM 2053 C C . ASP A 1 282 ? -6.217 -37.963 14.665 1.00 36.31 282 ASP A C 1
ATOM 2055 O O . ASP A 1 282 ? -5.939 -38.956 15.338 1.00 36.31 282 ASP A O 1
ATOM 2059 N N . VAL A 1 283 ? -7.454 -37.447 14.659 1.00 38.53 283 VAL A N 1
ATOM 2060 C CA . VAL A 1 283 ? -8.587 -38.059 15.380 1.00 38.53 283 VAL A CA 1
ATOM 2061 C C . VAL A 1 283 ? -9.859 -38.075 14.528 1.00 38.53 283 VAL A C 1
ATOM 2063 O O . VAL A 1 283 ? -10.768 -37.269 14.720 1.00 38.53 283 VAL A O 1
ATOM 2066 N N . ASN A 1 284 ? -9.955 -39.042 13.611 1.00 35.12 284 ASN A N 1
ATOM 2067 C CA . ASN A 1 284 ? -11.079 -39.989 13.608 1.00 35.12 284 ASN A CA 1
ATOM 2068 C C . ASN A 1 284 ? -10.923 -41.098 12.562 1.00 35.12 284 ASN A C 1
ATOM 2070 O O . ASN A 1 284 ? -10.325 -40.915 11.506 1.00 35.12 284 ASN A O 1
ATOM 2074 N N . GLY A 1 285 ? -11.540 -42.246 12.835 1.00 31.88 285 GLY A N 1
ATOM 2075 C CA . GLY A 1 285 ? -11.662 -43.337 11.876 1.00 31.88 285 GLY A CA 1
ATOM 2076 C C . GLY A 1 285 ? -12.877 -44.219 12.157 1.00 31.88 285 GLY A C 1
ATOM 2077 O O . GLY A 1 285 ? -13.457 -44.153 13.238 1.00 31.88 285 GLY A O 1
ATOM 2078 N N . ARG A 1 286 ? -13.162 -45.119 11.203 1.00 34.00 286 ARG A N 1
ATOM 2079 C CA . ARG A 1 286 ? -14.290 -46.082 11.128 1.00 34.00 286 ARG A CA 1
ATOM 2080 C C . ARG A 1 286 ? -15.595 -45.502 10.555 1.00 34.00 286 ARG A C 1
ATOM 2082 O O . ARG A 1 286 ? -16.135 -44.521 11.040 1.00 34.00 286 ARG A O 1
ATOM 2089 N N . GLY A 1 287 ? -16.113 -46.187 9.531 1.00 31.45 287 GLY A N 1
ATOM 2090 C CA . GLY A 1 287 ? -17.344 -45.842 8.807 1.00 31.45 287 GLY A CA 1
ATOM 2091 C C . GLY A 1 287 ? -17.475 -46.649 7.510 1.00 31.45 287 GLY A C 1
ATOM 2092 O O . GLY A 1 287 ? -17.414 -46.089 6.423 1.00 31.45 287 GLY A O 1
ATOM 2093 N N . ALA A 1 288 ? -17.544 -47.983 7.605 1.00 35.22 288 ALA A N 1
ATOM 2094 C CA . ALA A 1 288 ? -17.435 -48.884 6.450 1.00 35.22 288 ALA A CA 1
ATOM 2095 C C . ALA A 1 288 ? -18.785 -49.482 6.000 1.00 35.22 288 ALA A C 1
ATOM 2097 O O . ALA A 1 288 ? -19.528 -50.019 6.817 1.00 35.22 288 ALA A O 1
ATOM 2098 N N . GLY A 1 289 ? -19.046 -49.488 4.686 1.00 32.91 289 GLY A N 1
ATOM 2099 C CA . GLY A 1 289 ? -20.203 -50.152 4.057 1.00 32.91 289 GLY A CA 1
ATOM 2100 C C . GLY A 1 289 ? -20.259 -49.889 2.543 1.00 32.91 289 GLY A C 1
ATOM 2101 O O . GLY A 1 289 ? -20.747 -48.858 2.113 1.00 32.91 289 GLY A O 1
ATOM 2102 N N . ARG A 1 290 ? -19.550 -50.663 1.710 1.00 35.25 290 ARG A N 1
ATOM 2103 C CA . ARG A 1 290 ? -20.006 -51.901 1.028 1.00 35.25 290 ARG A CA 1
ATOM 2104 C C . ARG A 1 290 ? -21.119 -51.729 -0.035 1.00 35.25 290 ARG A C 1
ATOM 2106 O O . ARG A 1 290 ? -22.285 -51.777 0.321 1.00 35.25 290 ARG A O 1
ATOM 2113 N N . ARG A 1 291 ? -20.705 -51.889 -1.311 1.00 34.44 291 ARG A N 1
ATOM 2114 C CA . ARG A 1 291 ? -21.394 -52.625 -2.415 1.00 34.44 291 ARG A CA 1
ATOM 2115 C C . ARG A 1 291 ? -22.711 -52.030 -2.979 1.00 34.44 291 ARG A C 1
ATOM 2117 O O . ARG A 1 291 ? -23.437 -51.368 -2.264 1.00 34.44 291 ARG A O 1
ATOM 2124 N N . ALA A 1 292 ? -23.123 -52.294 -4.230 1.00 34.22 292 ALA A N 1
ATOM 2125 C CA . ALA A 1 292 ? -22.427 -52.719 -5.466 1.00 34.22 292 ALA A CA 1
ATOM 2126 C C . ALA A 1 292 ? -23.389 -52.639 -6.687 1.00 34.22 292 ALA A C 1
ATOM 2128 O O . ALA A 1 292 ? -24.589 -52.740 -6.489 1.00 34.22 292 ALA A O 1
ATOM 2129 N N . ALA A 1 293 ? -22.830 -52.592 -7.913 1.00 34.91 293 ALA A N 1
ATOM 2130 C CA . ALA A 1 293 ? -23.395 -53.012 -9.223 1.00 34.91 293 ALA A CA 1
ATOM 2131 C C . ALA A 1 293 ? -24.772 -52.465 -9.706 1.00 34.91 293 ALA A C 1
ATOM 2133 O O . ALA A 1 293 ? -25.769 -52.561 -9.007 1.00 34.91 293 ALA A O 1
ATOM 2134 N N . GLY A 1 294 ? -24.866 -51.997 -10.971 1.00 31.38 294 GLY A N 1
ATOM 2135 C CA . GLY A 1 294 ? -26.096 -51.320 -11.449 1.00 31.38 294 GLY A CA 1
ATOM 2136 C C . GLY A 1 294 ? -26.480 -51.301 -12.945 1.00 31.38 294 GLY A C 1
ATOM 2137 O O . GLY A 1 294 ? -27.494 -50.691 -13.245 1.00 31.38 294 GLY A O 1
ATOM 2138 N N . ARG A 1 295 ? -25.770 -51.990 -13.861 1.00 36.00 295 ARG A N 1
ATOM 2139 C CA . ARG A 1 295 ? -26.094 -52.138 -15.315 1.00 36.00 295 ARG A CA 1
ATOM 2140 C C . ARG A 1 295 ? -26.170 -50.862 -16.193 1.00 36.00 295 ARG A C 1
ATOM 2142 O O . ARG A 1 295 ? -26.583 -49.790 -15.787 1.00 36.00 295 ARG A O 1
ATOM 2149 N N . ALA A 1 296 ? -25.846 -51.049 -17.474 1.00 36.03 296 ALA A N 1
ATOM 2150 C CA . ALA A 1 296 ? -26.162 -50.136 -18.581 1.00 36.03 296 ALA A CA 1
ATOM 2151 C C . ALA A 1 296 ? -27.237 -50.752 -19.501 1.00 36.03 296 ALA A C 1
ATOM 2153 O O . ALA A 1 296 ? -27.417 -51.974 -19.447 1.00 36.03 296 ALA A O 1
ATOM 2154 N N . ARG A 1 297 ? -27.852 -49.942 -20.390 1.00 40.34 297 ARG A N 1
ATOM 2155 C CA . ARG A 1 297 ? -28.144 -50.255 -21.820 1.00 40.34 297 ARG A CA 1
ATOM 2156 C C . ARG A 1 297 ? -29.033 -49.196 -22.512 1.00 40.34 297 ARG A C 1
ATOM 2158 O O . ARG A 1 297 ? -30.070 -48.874 -21.958 1.00 40.34 297 ARG A O 1
ATOM 2165 N N . THR A 1 298 ? -28.661 -48.829 -23.757 1.00 36.28 298 THR A N 1
ATOM 2166 C CA . THR A 1 298 ? -29.523 -48.448 -24.926 1.00 36.28 298 THR A CA 1
ATOM 2167 C C . THR A 1 298 ? -30.511 -47.262 -24.792 1.00 36.28 298 THR A C 1
ATOM 2169 O O . THR A 1 298 ? -30.986 -46.980 -23.708 1.00 36.28 298 THR A O 1
ATOM 2172 N N . SER A 1 299 ? -30.914 -46.516 -25.835 1.00 36.09 299 SER A N 1
ATOM 2173 C CA . SER A 1 299 ? -30.600 -46.470 -27.287 1.00 36.09 299 SER A CA 1
ATOM 2174 C C . SER A 1 299 ? -31.081 -45.123 -27.884 1.00 36.09 299 SER A C 1
ATOM 2176 O O . SER A 1 299 ? -31.950 -44.487 -27.299 1.00 36.09 299 SER A O 1
ATOM 2178 N N . GLY A 1 300 ? -30.558 -44.699 -29.047 1.00 32.72 300 GLY A N 1
ATOM 2179 C CA . GLY A 1 300 ? -31.139 -43.604 -29.866 1.00 32.72 300 GLY A CA 1
ATOM 2180 C C . GLY A 1 300 ? -32.207 -44.115 -30.861 1.00 32.72 300 GLY A C 1
ATOM 2181 O O . GLY A 1 300 ? -32.748 -45.192 -30.601 1.00 32.72 300 GLY A O 1
ATOM 2182 N N . PRO A 1 301 ? -32.446 -43.466 -32.031 1.00 60.03 301 PRO A N 1
ATOM 2183 C CA . PRO A 1 301 ? -31.829 -42.226 -32.544 1.00 60.03 301 PRO A CA 1
ATOM 2184 C C . PRO A 1 301 ? -32.798 -41.245 -33.289 1.00 60.03 301 PRO A C 1
ATOM 2186 O O . PRO A 1 301 ? -33.991 -41.488 -33.388 1.00 60.03 301 PRO A O 1
ATOM 2189 N N . ALA A 1 302 ? -32.215 -40.190 -33.884 1.00 40.12 302 ALA A N 1
ATOM 2190 C CA . ALA A 1 302 ? -32.598 -39.497 -35.138 1.00 40.12 302 ALA A CA 1
ATOM 2191 C C . ALA A 1 302 ? -33.986 -38.826 -35.334 1.00 40.12 302 ALA A C 1
ATOM 2193 O O . ALA A 1 302 ? -35.019 -39.485 -35.365 1.00 40.12 302 ALA A O 1
ATOM 2194 N N . ASN A 1 303 ? -33.964 -37.537 -35.725 1.00 37.62 303 ASN A N 1
ATOM 2195 C CA . ASN A 1 303 ? -34.657 -37.069 -36.941 1.00 37.62 303 ASN A CA 1
ATOM 2196 C C . ASN A 1 303 ? -34.177 -35.681 -37.436 1.00 37.62 303 ASN A C 1
ATOM 2198 O O . ASN A 1 303 ? -33.660 -34.875 -36.668 1.00 37.62 303 ASN A O 1
ATOM 2202 N N . GLY A 1 304 ? -34.389 -35.419 -38.727 1.00 34.78 304 GLY A N 1
ATOM 2203 C CA . GLY A 1 304 ? -34.279 -34.134 -39.448 1.00 34.78 304 GLY A CA 1
ATOM 2204 C C . GLY A 1 304 ? -35.085 -34.274 -40.756 1.00 34.78 304 GLY A C 1
ATOM 2205 O O . GLY A 1 304 ? -35.942 -35.156 -40.799 1.00 34.78 304 GLY A O 1
ATOM 2206 N N . PRO A 1 305 ? -34.784 -33.575 -41.870 1.00 66.12 305 PRO A N 1
ATOM 2207 C CA . PRO A 1 305 ? -34.148 -32.264 -42.052 1.00 66.12 305 PRO A CA 1
ATOM 2208 C C . PRO A 1 305 ? -35.003 -31.325 -42.964 1.00 66.12 305 PRO A C 1
ATOM 2210 O O . PRO A 1 305 ? -36.088 -31.693 -43.406 1.00 66.12 305 PRO A O 1
ATOM 2213 N N . GLY A 1 306 ? -34.480 -30.145 -43.334 1.00 35.28 306 GLY A N 1
ATOM 2214 C CA . GLY A 1 306 ? -35.008 -29.290 -44.423 1.00 35.28 306 GLY A CA 1
ATOM 2215 C C . GLY A 1 306 ? -35.308 -27.839 -44.006 1.00 35.28 306 GLY A C 1
ATOM 2216 O O . GLY A 1 306 ? -35.460 -27.566 -42.822 1.00 35.28 306 GLY A O 1
ATOM 2217 N N . ASN A 1 307 ? -35.395 -26.854 -44.910 1.00 38.06 307 ASN A N 1
ATOM 2218 C CA . ASN A 1 307 ? -35.060 -26.818 -46.346 1.00 38.06 307 ASN A CA 1
ATOM 2219 C C . ASN A 1 307 ? -34.692 -25.359 -46.749 1.00 38.06 307 ASN A C 1
ATOM 2221 O O . ASN A 1 307 ? -34.985 -24.431 -45.998 1.00 38.06 307 ASN A O 1
ATOM 2225 N N . GLY A 1 308 ? -34.046 -25.141 -47.902 1.00 35.31 308 GLY A N 1
ATOM 2226 C CA . GLY A 1 308 ? -33.775 -23.795 -48.458 1.00 35.31 308 GLY A CA 1
ATOM 2227 C C . GLY A 1 308 ? -34.957 -23.225 -49.275 1.00 35.31 308 GLY A C 1
ATOM 2228 O O . GLY A 1 308 ? -36.063 -23.746 -49.129 1.00 35.31 308 GLY A O 1
ATOM 2229 N N . PRO A 1 309 ? -34.751 -22.254 -50.207 1.00 58.00 309 PRO A N 1
ATOM 2230 C CA . PRO A 1 309 ? -33.467 -21.693 -50.675 1.00 58.00 309 PRO A CA 1
ATOM 2231 C C . PRO A 1 309 ? -33.489 -20.169 -51.049 1.00 58.00 309 PRO A C 1
ATOM 2233 O O . PRO A 1 309 ? -34.423 -19.446 -50.733 1.00 58.00 309 PRO A O 1
ATOM 2236 N N . ALA A 1 310 ? -32.480 -19.742 -51.835 1.00 42.81 310 ALA A N 1
ATOM 2237 C CA . ALA A 1 310 ? -32.525 -18.714 -52.906 1.00 42.81 310 ALA A CA 1
ATOM 2238 C C . ALA A 1 310 ? -32.044 -17.249 -52.677 1.00 42.81 310 ALA A C 1
ATOM 2240 O O . ALA A 1 310 ? -32.787 -16.364 -52.282 1.00 42.81 310 ALA A O 1
ATOM 2241 N N . ARG A 1 311 ? -30.813 -17.002 -53.167 1.00 43.62 311 ARG A N 1
ATOM 2242 C CA . ARG A 1 311 ? -30.397 -15.985 -54.176 1.00 43.62 311 ARG A CA 1
ATOM 2243 C C . ARG A 1 311 ? -30.916 -14.528 -54.109 1.00 43.62 311 ARG A C 1
ATOM 2245 O O . ARG A 1 311 ? -32.076 -14.259 -54.391 1.00 43.62 311 ARG A O 1
ATOM 2252 N N . GLY A 1 312 ? -29.962 -13.586 -54.105 1.00 38.03 312 GLY A N 1
ATOM 2253 C CA . GLY A 1 312 ? -30.104 -12.232 -54.671 1.00 38.03 312 GLY A CA 1
ATOM 2254 C C . GLY A 1 312 ? -28.769 -11.714 -55.240 1.00 38.03 312 GLY A C 1
ATOM 2255 O O . GLY A 1 312 ? -27.725 -11.934 -54.633 1.00 38.03 312 GLY A O 1
ATOM 2256 N N . ARG A 1 313 ? -28.777 -11.066 -56.416 1.00 47.12 313 ARG A N 1
ATOM 2257 C CA . ARG A 1 313 ? -27.600 -10.448 -57.076 1.00 47.12 313 ARG A CA 1
ATOM 2258 C C . ARG A 1 313 ? -27.900 -8.988 -57.432 1.00 47.12 313 ARG A C 1
ATOM 2260 O O . ARG A 1 313 ? -28.854 -8.764 -58.167 1.00 47.12 313 ARG A O 1
ATOM 2267 N N . ASN A 1 314 ? -27.048 -8.057 -56.998 1.00 42.84 314 ASN A N 1
ATOM 2268 C CA . ASN A 1 314 ? -26.539 -6.874 -57.727 1.00 42.84 314 ASN A CA 1
ATOM 2269 C C . ASN A 1 314 ? -25.729 -5.992 -56.747 1.00 42.84 314 ASN A C 1
ATOM 2271 O O . ASN A 1 314 ? -25.909 -6.106 -55.542 1.00 42.84 314 ASN A O 1
ATOM 2275 N N . GLY A 1 315 ? -24.799 -5.129 -57.167 1.00 41.44 315 GLY A N 1
ATOM 2276 C CA . GLY A 1 315 ? -24.385 -4.793 -58.535 1.00 41.44 315 GLY A CA 1
ATOM 2277 C C . GLY A 1 315 ? -24.705 -3.338 -58.893 1.00 41.44 315 GLY A C 1
ATOM 2278 O O . GLY A 1 315 ? -25.772 -3.069 -59.432 1.00 41.44 315 GLY A O 1
ATOM 2279 N N . GLY A 1 316 ? -23.778 -2.413 -58.616 1.00 40.34 316 GLY A N 1
ATOM 2280 C CA . GLY A 1 316 ? -23.907 -0.984 -58.931 1.00 40.34 316 GLY A CA 1
ATOM 2281 C C . GLY A 1 316 ? -22.547 -0.273 -58.945 1.00 40.34 316 GLY A C 1
ATOM 2282 O O . GLY A 1 316 ? -21.672 -0.602 -58.148 1.00 40.34 316 GLY A O 1
ATOM 2283 N N . ARG A 1 317 ? -22.358 0.664 -59.882 1.00 48.31 317 ARG A N 1
ATOM 2284 C CA . ARG A 1 317 ? -21.146 1.486 -60.091 1.00 48.31 317 ARG A CA 1
ATOM 2285 C C . ARG A 1 317 ? -21.500 2.980 -60.017 1.00 48.31 317 ARG A C 1
ATOM 2287 O O . ARG A 1 317 ? -22.643 3.340 -60.270 1.00 48.31 317 ARG A O 1
ATOM 2294 N N . GLY A 1 318 ? -20.483 3.819 -59.804 1.00 38.38 318 GLY A N 1
ATOM 2295 C CA . GLY A 1 318 ? -20.558 5.289 -59.734 1.00 38.38 318 GLY A CA 1
ATOM 2296 C C . GLY A 1 318 ? -20.112 5.758 -58.343 1.00 38.38 318 GLY A C 1
ATOM 2297 O O . GLY A 1 318 ? -20.525 5.161 -57.359 1.00 38.38 318 GLY A O 1
ATOM 2298 N N . GLY A 1 319 ? -19.209 6.722 -58.160 1.00 38.31 319 GLY A N 1
ATOM 2299 C CA . GLY A 1 319 ? -18.823 7.830 -59.041 1.00 38.31 319 GLY A CA 1
ATOM 2300 C C . GLY A 1 319 ? -19.649 9.073 -58.674 1.00 38.31 319 GLY A C 1
ATOM 2301 O O . GLY A 1 319 ? -20.868 8.992 -58.702 1.00 38.31 319 GLY A O 1
ATOM 2302 N N . GLY A 1 320 ? -19.085 10.225 -58.308 1.00 45.59 320 GLY A N 1
ATOM 2303 C CA . GLY A 1 320 ? -17.670 10.591 -58.190 1.00 45.59 320 GLY A CA 1
ATOM 2304 C C . GLY A 1 320 ? -17.446 12.019 -58.686 1.00 45.59 320 GLY A C 1
ATOM 2305 O O . GLY A 1 320 ? -17.435 12.242 -59.891 1.00 45.59 320 GLY A O 1
ATOM 2306 N N . THR A 1 321 ? -17.248 12.968 -57.771 1.00 47.75 321 THR A N 1
ATOM 2307 C CA . THR A 1 321 ? -16.942 14.379 -58.064 1.00 47.75 321 THR A CA 1
ATOM 2308 C C . THR A 1 321 ? -16.017 14.945 -56.991 1.00 47.75 321 THR A C 1
ATOM 2310 O O . THR A 1 321 ? -16.216 14.672 -55.809 1.00 47.75 321 THR A O 1
ATOM 2313 N N . ALA A 1 322 ? -15.027 15.732 -57.408 1.00 53.59 322 ALA A N 1
ATOM 2314 C CA . ALA A 1 322 ? -14.172 16.535 -56.532 1.00 53.59 322 ALA A CA 1
ATOM 2315 C C . ALA A 1 322 ? -14.600 18.020 -56.591 1.00 53.59 322 AL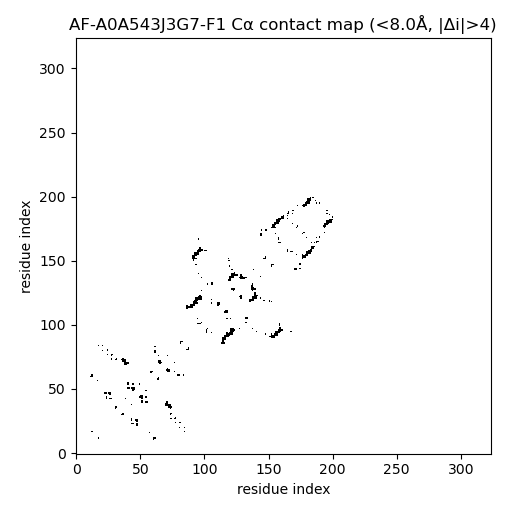A A C 1
ATOM 2317 O O . ALA A 1 322 ? -15.717 18.315 -57.023 1.00 53.59 322 ALA A O 1
ATOM 2318 N N . THR A 1 323 ? -13.682 18.935 -56.248 1.00 57.06 323 THR A N 1
ATOM 2319 C CA . THR A 1 323 ? -13.839 20.408 -56.154 1.00 57.06 323 THR A CA 1
ATOM 2320 C C . THR A 1 323 ? -14.757 20.887 -55.012 1.00 57.06 323 THR A C 1
ATOM 2322 O O . THR A 1 323 ? -15.792 20.281 -54.754 1.00 57.06 323 THR A O 1
ATOM 2325 N N . THR A 1 324 ? -14.433 21.961 -54.281 1.00 59.38 324 THR A N 1
ATOM 2326 C CA . THR A 1 324 ? -13.273 22.883 -54.386 1.00 59.38 324 THR A CA 1
ATOM 2327 C C . THR A 1 324 ? -12.633 23.077 -53.019 1.00 59.38 324 THR A C 1
ATOM 2329 O O . THR A 1 324 ? -13.413 23.228 -52.055 1.00 59.38 324 THR A O 1
#

Sequence (324 aa):
MTRRTPQPRDRGIPDATVARLPLYLRALNGLAERGTATVSSEDLAVAAGVNSAKLRKDLSHLGSYGTRGVGYDVQYLIYQISRELGLTQDWAIAIVGVGNLGRALANYGGFVSRGFRVAALVDADPAVVGERIAGLVVEHIDDLENVIKRRGVSIVVIATPAQAAQEVADRVIDAGVTSILNFAPVVLSVPEGVEVRKVDLAIELQILAFHEQRKAERAEAGATAPRGVAAEVTPPGEAVARAAQGEAAINAAAPYGEVGGTGPDGDAGAGALTVAPPGRNDVNGRGAGRRAAGRARTSGPANGPGNGPARGRNGGRGGGTATT

Foldseek 3Di:
DDDDDDDPPPPAQDVVLLVQLVLLLVLLVVCVVVVNQFDALCSSCVSSVHDSVVSVVSVVNLHDQADVPTHHGSVVSNVSSLVSNVQVAAAEEEEEDCPPVVLVVLPPCVQVVRRYDDQAYEYQDPVQAQDAGNNHGYHYPVCVLVSCVVRVHQEYEYPDEQVCRQVSVVSCVVSPHQHYEYAHPDDHDDDPSRDYHYDDVVVVVVVVVVVVVVVVVVVVVVVPPDDPDDDDDDDDDDDDDDDDDDDDDDDDDDDDDDDDDDDDDDDDDDDDDDDDDDDDDDDDDDDDDDDDDDDDDDDDDDDDDDDDDDDDDDDDDDDDDDDD

Secondary structure (DSSP, 8-state):
----PPPTT--PPPHHHHTTHHHHHHHHHHHHHTT--EE-TTHHHHHTTS-HHHHHHHHHTT---EETTTEEEHHHHHHHHHHHTTTTS-EEEEEE--SHHHHHHHT-TTTGGGTEEEEEEEES-TTTTT-EETTEEEEEGGGHHHHHHHHT--EEEE-S-HHHHHHHHHHHHHTT--EEEE-SSSPPP--TT-EEEE--HHHHHHHHHHHHHHHHHHHHHHHTS--PPP---PPP--------------------------------------PPPPPP--------------------------------------------

Organism: NCBI:txid103836

pLDDT: mean 72.86, std 26.42, range [28.52, 98.62]

Solvent-accessible surface area (backbone atoms only — not comparable to full-atom values): 21129 Å² total; per-residue (Å²): 134,84,82,79,75,84,69,98,69,87,73,69,72,51,67,78,45,59,74,42,48,65,40,46,45,54,33,37,50,60,35,49,78,68,69,42,59,59,41,42,60,57,60,50,14,58,63,40,76,49,58,36,70,57,46,55,54,50,48,54,66,79,42,92,69,60,47,90,99,63,25,25,48,31,68,63,50,42,51,52,54,32,51,78,67,56,40,81,45,77,43,21,27,31,37,35,24,66,49,76,65,27,49,53,57,64,61,42,65,76,35,55,84,57,26,33,38,85,64,47,40,28,25,79,53,78,90,53,36,68,42,73,57,81,84,43,56,26,36,52,53,92,46,47,54,58,52,35,64,77,62,58,41,53,35,40,34,40,45,35,62,53,89,54,42,51,64,53,48,53,51,40,42,76,57,70,35,45,35,36,42,34,52,26,91,61,86,76,88,74,63,92,86,49,48,74,48,76,52,58,74,65,61,57,49,52,58,49,51,55,54,53,50,60,48,50,56,48,52,54,55,62,71,66,59,80,81,73,83,80,82,86,79,85,83,87,82,88,86,84,87,83,89,88,84,83,88,84,91,86,86,83,80,86,88,90,87,91,84,88,82,88,85,83,90,81,83,93,82,82,80,83,86,83,82,80,82,84,82,86,86,91,84,85,83,90,88,87,84,82,89,80,89,83,86,86,82,89,80,86,82,90,91,86,87,85,80,87,88,84,91,88,88,84,90,87,85,81,86,89,83,81,88,132

Mean predicted aligned error: 18.56 Å